Protein AF-A0A7L0SAR5-F1 (afdb_monomer)

Nearest PDB structures (foldseek):
  2qkd-assembly1_A  TM=6.315E-01  e=2.279E-33  Mus musculus
  2b63-assembly1_I  TM=3.418E-01  e=4.757E-01  Saccharomyces cerevisiae

Secondary structure (DSSP, 8-state):
-EEEEEEE--TT---EEEEEEE-TTT--EEEEEEE-SPPPSSEEEEEEEE-SHHHHT-EEEE-TT-EEEEGGGTEEE-TTSS--EEEEHHHHHHHHHHHHHTTHHHHHHH-HHHHHHHHHHHHHHHHHTTTSS-EEEEEEETTS--EE--TTTTSPPSSEEEEEEPPPHHHHHHTT-----S---TTTHHHHPPEEEEEE-TTT--EEEEEEEEE--TTS--EEEEEEE-TTT--EEEE-

Solvent-accessible surface area (backbone atoms only — not comparable to full-atom values): 13601 Å² total; per-residue (Å²): 110,52,74,46,77,45,79,45,70,50,91,100,50,66,48,32,32,40,39,39,36,39,21,89,90,76,71,52,67,49,59,39,44,44,75,71,43,74,73,44,97,35,12,34,34,42,42,30,55,38,67,45,66,69,54,34,66,31,46,27,38,44,39,26,67,25,29,41,36,29,70,91,72,76,40,74,45,61,49,70,77,47,75,24,32,70,45,25,50,48,50,56,51,52,50,51,44,52,67,60,51,74,52,38,73,60,32,52,74,76,38,53,69,63,32,51,55,49,54,53,50,45,51,54,58,59,51,57,71,70,37,85,62,70,47,47,44,33,43,40,15,61,46,37,80,46,48,73,58,61,94,56,64,93,50,85,55,90,49,52,48,78,45,77,43,80,62,51,73,69,54,32,50,76,70,70,45,78,88,67,92,58,92,68,71,76,73,59,60,62,51,74,44,74,49,74,47,80,44,60,31,92,88,77,61,46,79,18,50,31,38,36,34,51,41,82,49,90,99,54,72,84,40,52,39,38,39,36,50,21,85,86,79,66,51,72,50,79,48,109

Structure (mmCIF, N/CA/C/O backbone):
data_AF-A0A7L0SAR5-F1
#
_entry.id   AF-A0A7L0SAR5-F1
#
loop_
_atom_site.group_PDB
_atom_site.id
_atom_site.type_symbol
_atom_site.label_atom_id
_atom_site.label_alt_id
_atom_site.label_comp_id
_atom_site.label_asym_id
_atom_site.label_entity_id
_atom_site.label_seq_id
_atom_site.pdbx_PDB_ins_code
_atom_site.Cartn_x
_atom_site.Cartn_y
_atom_site.Cartn_z
_atom_site.occupancy
_atom_site.B_iso_or_equiv
_atom_site.auth_seq_id
_atom_site.auth_comp_id
_atom_site.auth_asym_id
_atom_site.auth_atom_id
_atom_site.pdbx_PDB_model_num
ATOM 1 N N . GLY A 1 1 ? 20.745 14.277 12.135 1.00 75.19 1 GLY A N 1
ATOM 2 C CA . GLY A 1 1 ? 20.329 12.896 11.840 1.00 75.19 1 GLY A CA 1
ATOM 3 C C . GLY A 1 1 ? 21.201 12.322 10.750 1.00 75.19 1 GLY A C 1
ATOM 4 O O . GLY A 1 1 ? 21.851 13.087 10.051 1.00 75.19 1 GLY A O 1
ATOM 5 N N . VAL A 1 2 ? 21.238 11.002 10.635 1.00 73.88 2 VAL A N 1
ATOM 6 C CA . VAL A 1 2 ? 21.996 10.243 9.640 1.00 73.88 2 VAL A CA 1
ATOM 7 C C . VAL A 1 2 ? 20.997 9.514 8.748 1.00 73.88 2 VAL A C 1
ATOM 9 O O . VAL A 1 2 ? 20.152 8.780 9.259 1.00 73.88 2 VAL A O 1
ATOM 12 N N . THR A 1 3 ? 21.103 9.699 7.432 1.00 68.44 3 THR A N 1
ATOM 13 C CA . THR A 1 3 ? 20.379 8.894 6.439 1.00 68.44 3 THR A CA 1
ATOM 14 C C . THR A 1 3 ? 21.307 7.814 5.909 1.00 68.44 3 THR A C 1
ATOM 16 O O . THR A 1 3 ? 22.390 8.118 5.415 1.00 68.44 3 THR A O 1
ATOM 19 N N . ARG A 1 4 ? 20.894 6.553 6.001 1.00 76.06 4 ARG A N 1
ATOM 20 C CA . ARG A 1 4 ? 21.585 5.409 5.404 1.00 76.06 4 ARG A CA 1
ATOM 21 C C . ARG A 1 4 ? 20.821 4.980 4.163 1.00 76.06 4 ARG A C 1
ATOM 23 O O . ARG A 1 4 ? 19.641 4.656 4.263 1.00 76.06 4 ARG A O 1
ATOM 30 N N . LEU A 1 5 ? 21.500 4.980 3.021 1.00 64.25 5 LEU A N 1
ATOM 31 C CA . LEU A 1 5 ? 20.973 4.443 1.773 1.00 64.25 5 LEU A CA 1
ATOM 32 C C . LEU A 1 5 ? 21.467 3.007 1.620 1.00 64.25 5 LEU A C 1
ATOM 34 O O . LEU A 1 5 ? 22.671 2.762 1.574 1.00 64.25 5 LEU A O 1
ATOM 38 N N . LEU A 1 6 ? 20.537 2.064 1.555 1.00 72.06 6 LEU A N 1
ATOM 39 C CA . LEU A 1 6 ? 20.815 0.667 1.267 1.00 72.06 6 LEU A CA 1
ATOM 40 C C . LEU A 1 6 ? 20.236 0.343 -0.110 1.00 72.06 6 LEU A C 1
ATOM 42 O O . LEU A 1 6 ? 19.022 0.192 -0.256 1.00 72.06 6 LEU A O 1
ATOM 46 N N . LEU A 1 7 ? 21.111 0.236 -1.112 1.00 60.47 7 LEU A N 1
ATOM 47 C CA . LEU A 1 7 ? 20.755 -0.383 -2.384 1.00 60.47 7 LEU A CA 1
ATOM 48 C C . LEU A 1 7 ? 20.748 -1.890 -2.182 1.00 60.47 7 LEU A C 1
ATOM 50 O O . LEU A 1 7 ? 21.780 -2.488 -1.876 1.00 60.47 7 LEU A O 1
ATOM 54 N N . THR A 1 8 ? 19.581 -2.502 -2.328 1.00 56.25 8 THR A N 1
ATOM 55 C CA . THR A 1 8 ? 19.450 -3.948 -2.186 1.00 56.25 8 THR A CA 1
ATOM 56 C C . THR A 1 8 ? 18.520 -4.517 -3.245 1.00 56.25 8 THR A C 1
ATOM 58 O O . THR A 1 8 ? 17.609 -3.852 -3.745 1.00 56.25 8 THR A O 1
ATOM 61 N N . ARG A 1 9 ? 18.776 -5.773 -3.604 1.00 51.88 9 ARG A N 1
ATOM 62 C CA . ARG A 1 9 ? 17.865 -6.598 -4.391 1.00 51.88 9 ARG A CA 1
ATOM 63 C C . ARG A 1 9 ? 17.205 -7.563 -3.421 1.00 51.88 9 ARG A C 1
ATOM 65 O O . ARG A 1 9 ? 17.855 -8.483 -2.929 1.00 51.88 9 ARG A O 1
ATOM 72 N N . ILE A 1 10 ? 15.929 -7.342 -3.131 1.00 55.69 10 ILE A N 1
ATOM 73 C CA . ILE A 1 10 ? 15.135 -8.322 -2.390 1.00 55.69 10 ILE A CA 1
ATOM 74 C C . ILE A 1 10 ? 14.757 -9.437 -3.383 1.00 55.69 10 ILE A C 1
ATOM 76 O O . ILE A 1 10 ? 14.394 -9.127 -4.518 1.00 55.69 10 ILE A O 1
ATOM 80 N N . PRO A 1 11 ? 14.869 -10.733 -3.033 1.00 40.25 11 PRO A N 1
ATOM 81 C CA . PRO A 1 11 ? 14.341 -11.809 -3.870 1.00 40.25 11 PRO A CA 1
ATOM 82 C C . PRO A 1 11 ? 12.887 -11.508 -4.268 1.00 40.25 11 PRO A C 1
ATOM 84 O O . PRO A 1 11 ? 12.106 -11.078 -3.428 1.00 40.25 11 PRO A O 1
ATOM 87 N N . PHE A 1 12 ? 12.536 -11.709 -5.542 1.00 41.19 12 PHE A N 1
ATOM 88 C CA . PHE A 1 12 ? 11.250 -11.306 -6.148 1.00 41.19 12 PHE A CA 1
ATOM 89 C C . PHE A 1 12 ? 11.051 -9.794 -6.394 1.00 41.19 12 PHE A C 1
ATOM 91 O O . PHE A 1 12 ? 10.011 -9.411 -6.923 1.00 41.19 12 PHE A O 1
ATOM 98 N N . PHE A 1 13 ? 12.057 -8.953 -6.128 1.00 50.38 13 PHE A N 1
ATOM 99 C CA . PHE A 1 13 ? 12.086 -7.530 -6.489 1.00 50.38 13 PHE A CA 1
ATOM 100 C C . PHE A 1 13 ? 13.226 -7.180 -7.458 1.00 50.38 13 PHE A C 1
ATOM 102 O O . PHE A 1 13 ? 14.282 -7.817 -7.483 1.00 50.38 13 PHE A O 1
ATOM 109 N N . LYS A 1 14 ? 13.021 -6.102 -8.231 1.00 54.00 14 LYS A N 1
ATOM 110 C CA . LYS A 1 14 ? 14.107 -5.352 -8.891 1.00 54.00 14 LYS A CA 1
ATOM 111 C C . LYS A 1 14 ? 14.778 -4.405 -7.877 1.00 54.00 14 LYS A C 1
ATOM 113 O O . LYS A 1 14 ? 14.402 -4.374 -6.712 1.00 54.00 14 LYS A O 1
ATOM 118 N N . GLU A 1 15 ? 15.809 -3.675 -8.289 1.00 59.72 15 GLU A N 1
ATOM 119 C CA . GLU A 1 15 ? 16.594 -2.802 -7.400 1.00 59.72 15 GLU A CA 1
ATOM 120 C C . GLU A 1 15 ? 15.728 -1.776 -6.651 1.00 59.72 15 GLU A C 1
ATOM 122 O O . GLU A 1 15 ? 15.004 -0.983 -7.261 1.00 59.72 15 GLU A O 1
ATOM 127 N N . ILE A 1 16 ? 15.828 -1.781 -5.320 1.00 65.00 16 ILE A N 1
ATOM 128 C CA . ILE A 1 16 ? 15.205 -0.790 -4.440 1.00 65.00 16 ILE A CA 1
ATOM 129 C C . ILE A 1 16 ? 16.281 -0.040 -3.653 1.00 65.00 16 ILE A C 1
ATOM 131 O O . ILE A 1 16 ? 17.329 -0.593 -3.310 1.00 65.00 16 ILE A O 1
ATOM 135 N N . ILE A 1 17 ? 16.000 1.223 -3.346 1.00 67.31 17 ILE A N 1
ATOM 136 C CA . ILE A 1 17 ? 16.796 2.042 -2.436 1.00 67.31 17 ILE A CA 1
ATOM 137 C C . ILE A 1 17 ? 15.987 2.190 -1.155 1.00 67.31 17 ILE A C 1
ATOM 139 O O . ILE A 1 17 ? 14.947 2.847 -1.136 1.00 67.31 17 ILE A O 1
ATOM 143 N N . VAL A 1 18 ? 16.475 1.599 -0.071 1.00 70.94 18 VAL A N 1
ATOM 144 C CA . VAL A 1 18 ? 15.925 1.825 1.265 1.00 70.94 18 VAL A CA 1
ATOM 145 C C . VAL A 1 18 ? 16.681 2.993 1.893 1.00 70.94 18 VAL A C 1
ATOM 147 O O . VAL A 1 18 ? 17.890 2.919 2.099 1.00 70.94 18 VAL A O 1
ATOM 150 N N . SER A 1 19 ? 15.972 4.078 2.181 1.00 73.31 19 SER A N 1
ATOM 151 C CA . SER A 1 19 ? 16.483 5.277 2.840 1.00 73.31 19 SER A CA 1
ATOM 152 C C . SER A 1 19 ? 16.040 5.283 4.298 1.00 73.31 19 SER A C 1
ATOM 154 O O . SER A 1 19 ? 14.891 5.579 4.611 1.00 73.31 19 SER A O 1
ATOM 156 N N . SER A 1 20 ? 16.948 4.933 5.206 1.00 77.94 20 SER A N 1
ATOM 157 C CA . SER A 1 20 ? 16.693 4.919 6.647 1.00 77.94 20 SER A CA 1
ATOM 158 C C . SER A 1 20 ? 17.301 6.157 7.298 1.00 77.94 20 SER A C 1
ATOM 160 O O . SER A 1 20 ? 18.518 6.246 7.453 1.00 77.94 20 SER A O 1
ATOM 162 N N . PHE A 1 21 ? 16.467 7.093 7.731 1.00 79.88 21 PHE A N 1
ATOM 163 C CA . PHE A 1 21 ? 16.852 8.249 8.532 1.00 79.88 21 PHE A CA 1
ATOM 164 C C . PHE A 1 21 ? 16.738 7.942 10.030 1.00 79.88 21 PHE A C 1
ATOM 166 O O . PHE A 1 21 ? 15.736 7.391 10.476 1.00 79.88 21 PHE A O 1
ATOM 173 N N . ALA A 1 22 ? 17.720 8.367 10.824 1.00 81.81 22 ALA A N 1
ATOM 174 C CA . ALA A 1 22 ? 17.639 8.395 12.284 1.00 81.81 22 ALA A CA 1
ATOM 175 C C . ALA A 1 22 ? 18.269 9.680 12.841 1.00 81.81 22 ALA A C 1
ATOM 177 O O . ALA A 1 22 ? 19.321 10.118 12.377 1.00 81.81 22 ALA A O 1
ATOM 178 N N . CYS A 1 23 ? 17.651 10.310 13.838 1.00 79.88 23 CYS A N 1
ATOM 179 C CA . CYS A 1 23 ? 18.192 11.490 14.509 1.00 79.88 23 CYS A CA 1
ATOM 180 C C . CYS A 1 23 ? 18.457 11.226 15.987 1.00 79.88 23 CYS A C 1
ATOM 182 O O . CYS A 1 23 ? 17.522 11.107 16.769 1.00 79.88 23 CYS A O 1
ATOM 184 N N . ASP A 1 24 ? 19.728 11.251 16.383 1.00 82.38 24 ASP A N 1
ATOM 185 C CA . ASP A 1 24 ? 20.133 11.030 17.778 1.00 82.38 24 ASP A CA 1
ATOM 186 C C . ASP A 1 24 ? 19.705 12.167 18.721 1.00 82.38 24 ASP A C 1
ATOM 188 O O . ASP A 1 24 ? 19.580 11.965 19.923 1.00 82.38 24 ASP A O 1
ATOM 192 N N . SER A 1 25 ? 19.444 13.366 18.189 1.00 80.69 25 SER A N 1
ATOM 193 C CA . SER A 1 25 ? 19.070 14.538 18.993 1.00 80.69 25 SER A CA 1
ATOM 194 C C . SER A 1 25 ? 17.584 14.595 19.352 1.00 80.69 25 SER A C 1
ATOM 196 O O . SER A 1 25 ? 17.236 15.177 20.374 1.00 80.69 25 SER A O 1
ATOM 198 N N . CYS A 1 26 ? 16.701 14.036 18.517 1.00 84.56 26 CYS A N 1
ATOM 199 C CA . CYS A 1 26 ? 15.248 14.043 18.749 1.00 84.56 26 CYS A CA 1
ATOM 200 C C . CYS A 1 26 ? 14.599 12.651 18.699 1.00 84.56 26 CYS A C 1
ATOM 202 O O . CYS A 1 26 ? 13.378 12.548 18.749 1.00 84.56 26 CYS A O 1
ATOM 204 N N . SER A 1 27 ? 15.400 11.589 18.565 1.00 81.94 27 SER A N 1
ATOM 205 C CA . SER A 1 27 ? 14.980 10.182 18.462 1.00 81.94 27 SER A CA 1
ATOM 206 C C . SER A 1 27 ? 14.022 9.853 17.308 1.00 81.94 27 SER A C 1
ATOM 208 O O . SER A 1 27 ? 13.505 8.740 17.235 1.00 81.94 27 SER A O 1
ATOM 210 N N . TRP A 1 28 ? 13.795 10.781 16.375 1.00 67.06 28 TRP A N 1
ATOM 211 C CA . TRP A 1 28 ? 12.967 10.528 15.199 1.00 67.06 28 TRP A CA 1
ATOM 212 C C . TRP A 1 28 ? 13.708 9.629 14.206 1.00 67.06 28 TRP A C 1
ATOM 214 O O . TRP A 1 28 ? 14.871 9.878 13.879 1.00 6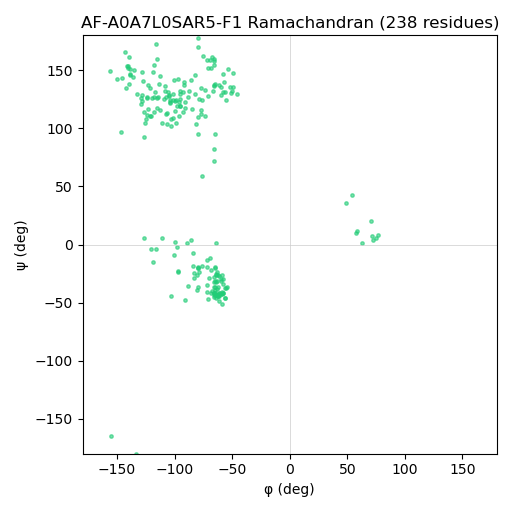7.06 28 TRP A O 1
ATOM 224 N N . SER A 1 29 ? 13.027 8.599 13.709 1.00 75.69 29 SER A N 1
ATOM 225 C CA . SER A 1 29 ? 13.526 7.733 12.645 1.00 75.69 29 SER A CA 1
ATOM 226 C C . SER A 1 29 ? 12.441 7.482 11.604 1.00 75.69 29 SER A C 1
ATOM 228 O O . SER A 1 29 ? 11.250 7.532 11.909 1.00 75.69 29 SER A O 1
ATOM 230 N N . ASN A 1 30 ? 12.859 7.265 10.362 1.00 72.06 30 ASN A N 1
ATOM 231 C CA . ASN A 1 30 ? 11.966 7.018 9.239 1.00 72.06 30 ASN A CA 1
ATOM 232 C C . ASN A 1 30 ? 12.661 6.128 8.212 1.00 72.06 30 ASN A C 1
ATOM 234 O O . ASN A 1 30 ? 13.851 6.292 7.970 1.00 72.06 30 ASN A O 1
ATOM 238 N N . THR A 1 31 ? 11.918 5.217 7.592 1.00 71.69 31 THR A N 1
ATOM 239 C CA . THR A 1 31 ? 12.417 4.387 6.491 1.00 71.69 31 THR A CA 1
ATOM 240 C C . THR A 1 31 ? 11.548 4.638 5.266 1.00 71.69 31 THR A C 1
ATOM 242 O O . THR A 1 31 ? 10.371 4.282 5.254 1.00 71.69 31 THR A O 1
ATOM 245 N N . GLU A 1 32 ? 12.121 5.281 4.252 1.00 65.94 32 GLU A N 1
ATOM 246 C CA . GLU A 1 32 ? 11.493 5.512 2.950 1.00 65.94 32 GLU A CA 1
ATOM 247 C C . GLU A 1 32 ? 12.037 4.495 1.943 1.00 65.94 32 GLU A C 1
ATOM 249 O O . GLU A 1 32 ? 13.224 4.170 1.957 1.00 65.94 32 GLU A O 1
ATOM 254 N N . ILE A 1 33 ? 11.180 3.991 1.057 1.00 66.44 33 ILE A N 1
ATOM 255 C CA . ILE A 1 33 ? 11.627 3.207 -0.097 1.00 66.44 33 ILE A CA 1
ATOM 256 C C . ILE A 1 33 ? 11.519 4.086 -1.334 1.00 66.44 33 ILE A C 1
ATOM 258 O O . ILE A 1 33 ? 10.446 4.604 -1.642 1.00 66.44 33 ILE A O 1
ATOM 262 N N . HIS A 1 34 ? 12.615 4.175 -2.079 1.00 62.28 34 HIS A N 1
ATOM 263 C CA . HIS A 1 34 ? 12.608 4.655 -3.451 1.00 62.28 34 HIS A CA 1
ATOM 264 C C . HIS A 1 34 ? 12.779 3.459 -4.384 1.00 62.28 34 HIS A C 1
ATOM 266 O O . HIS A 1 34 ? 13.695 2.648 -4.229 1.00 62.28 34 HIS A O 1
ATOM 272 N N . SER A 1 35 ? 11.891 3.341 -5.366 1.00 58.31 35 SER A N 1
ATOM 273 C CA . SER A 1 35 ? 12.087 2.373 -6.443 1.00 58.31 35 SER A CA 1
ATOM 274 C C . SER A 1 35 ? 13.198 2.906 -7.348 1.00 58.31 35 SER A C 1
ATOM 276 O O . SER A 1 35 ? 13.002 3.918 -8.012 1.00 58.31 35 SER A O 1
ATOM 278 N N . ALA A 1 36 ? 14.368 2.260 -7.352 1.00 53.62 36 ALA A N 1
ATOM 279 C CA . ALA A 1 36 ? 15.389 2.500 -8.380 1.00 53.62 36 ALA A CA 1
ATOM 280 C C . ALA A 1 36 ? 15.061 1.750 -9.679 1.00 53.62 36 ALA A C 1
ATOM 282 O O . ALA A 1 36 ? 15.564 2.086 -10.749 1.00 53.62 36 ALA A O 1
ATOM 283 N N . GLY A 1 37 ? 14.198 0.735 -9.593 1.00 54.94 37 GLY A N 1
ATOM 284 C CA . GLY A 1 37 ? 13.673 0.027 -10.746 1.00 54.94 37 GLY A CA 1
ATOM 285 C C . GLY A 1 37 ? 12.792 0.916 -11.625 1.00 54.94 37 GLY A C 1
ATOM 286 O O . GLY A 1 37 ? 11.906 1.620 -11.140 1.00 54.94 37 GLY A O 1
ATOM 287 N N . ARG A 1 38 ? 12.993 0.806 -12.943 1.00 65.50 38 ARG A N 1
ATOM 288 C CA . ARG A 1 38 ? 12.028 1.250 -13.961 1.00 65.50 38 ARG A CA 1
ATOM 289 C C . ARG A 1 38 ? 10.632 0.711 -13.628 1.00 65.50 38 ARG A C 1
ATOM 291 O O . ARG A 1 38 ? 10.518 -0.401 -13.109 1.00 65.50 38 ARG A O 1
ATOM 298 N N . ILE A 1 39 ? 9.589 1.471 -13.973 1.00 78.12 39 ILE A N 1
ATOM 299 C CA . ILE A 1 39 ? 8.196 0.999 -13.930 1.00 78.12 39 ILE A CA 1
ATOM 300 C C . ILE A 1 39 ? 8.121 -0.393 -14.577 1.00 78.12 39 ILE A C 1
ATOM 302 O O . ILE A 1 39 ? 8.662 -0.602 -15.666 1.00 78.12 39 ILE A O 1
ATOM 306 N N . GLN A 1 40 ? 7.498 -1.358 -13.895 1.00 81.00 40 GLN A N 1
ATOM 307 C CA . GLN A 1 40 ? 7.384 -2.729 -14.398 1.00 81.00 40 GLN A CA 1
ATOM 308 C C . GLN A 1 40 ? 6.515 -2.773 -15.647 1.00 81.00 40 GLN A C 1
ATOM 310 O O . GLN A 1 40 ? 5.663 -1.913 -15.822 1.00 81.00 40 GLN A O 1
ATOM 315 N N . GLU A 1 41 ? 6.653 -3.803 -16.486 1.00 81.12 41 GLU A N 1
ATOM 316 C CA . GLU A 1 41 ? 5.856 -3.971 -17.715 1.00 81.12 41 GLU A CA 1
ATOM 317 C C . GLU A 1 41 ? 4.341 -4.024 -17.466 1.00 81.12 41 GLU A C 1
ATOM 319 O O . GLU A 1 41 ? 3.553 -3.602 -18.314 1.00 81.12 41 GLU A O 1
ATOM 324 N N . GLN A 1 42 ? 3.934 -4.507 -16.293 1.00 83.69 42 GLN A N 1
ATOM 325 C CA . GLN A 1 42 ? 2.543 -4.660 -15.888 1.00 83.69 42 GLN A CA 1
ATOM 326 C C . GLN A 1 42 ? 2.315 -4.007 -14.526 1.00 83.69 42 GLN A C 1
ATOM 328 O O . GLN A 1 42 ? 3.212 -3.978 -13.685 1.00 83.69 42 GLN A O 1
ATOM 333 N N . GLY A 1 43 ? 1.101 -3.499 -14.320 1.00 91.19 43 GLY A N 1
ATOM 334 C CA . GLY A 1 43 ? 0.634 -3.162 -12.981 1.00 91.19 43 GLY A CA 1
ATOM 335 C C . GLY A 1 43 ? 0.346 -4.437 -12.196 1.00 91.19 43 GLY A C 1
ATOM 336 O O . GLY A 1 43 ? 0.132 -5.504 -12.782 1.00 91.19 43 GLY A O 1
ATOM 337 N N . VAL A 1 44 ? 0.332 -4.329 -10.873 1.00 91.12 44 VAL A N 1
ATOM 338 C CA . VAL A 1 44 ? 0.068 -5.453 -9.974 1.00 91.12 44 VAL A CA 1
ATOM 339 C C . VAL A 1 44 ? -1.041 -5.093 -9.000 1.00 91.12 44 VAL A C 1
ATOM 341 O O . VAL A 1 44 ? -1.113 -3.974 -8.498 1.00 91.12 44 VAL A O 1
ATOM 344 N N . ARG A 1 45 ? -1.911 -6.054 -8.715 1.00 96.94 45 ARG A N 1
ATOM 345 C CA . ARG A 1 45 ? -2.936 -5.945 -7.686 1.00 96.94 45 ARG A CA 1
ATOM 346 C C . ARG A 1 45 ? -2.887 -7.157 -6.776 1.00 96.94 45 ARG A C 1
ATOM 348 O O . ARG A 1 45 ? -3.096 -8.289 -7.220 1.00 96.94 45 ARG A O 1
ATOM 355 N N . TYR A 1 46 ? -2.663 -6.885 -5.499 1.00 96.44 46 TYR A N 1
ATOM 356 C CA . TYR A 1 46 ? -2.727 -7.838 -4.403 1.00 96.44 46 TYR A CA 1
ATOM 357 C C . TYR A 1 46 ? -4.107 -7.758 -3.764 1.00 96.44 46 TYR A C 1
ATOM 359 O O . TYR A 1 46 ? -4.581 -6.673 -3.432 1.00 96.44 46 TYR A O 1
ATOM 367 N N . THR A 1 47 ? -4.757 -8.903 -3.603 1.00 97.62 47 THR A N 1
ATOM 368 C CA . THR A 1 47 ? -6.020 -9.046 -2.876 1.00 97.62 47 THR A CA 1
ATOM 369 C C . THR A 1 47 ? -5.808 -10.098 -1.802 1.00 97.62 47 THR A C 1
ATOM 371 O O . THR A 1 47 ? -5.663 -11.278 -2.115 1.00 97.62 47 THR A O 1
ATOM 374 N N . LEU A 1 48 ? -5.739 -9.663 -0.548 1.00 97.88 48 LEU A N 1
ATOM 375 C CA . LEU A 1 48 ? -5.519 -10.525 0.604 1.00 97.88 48 LEU A CA 1
ATOM 376 C C . LEU A 1 48 ? -6.803 -10.658 1.418 1.00 97.88 48 LEU A C 1
ATOM 378 O O . LEU A 1 48 ? -7.358 -9.657 1.870 1.00 97.88 48 LEU A O 1
ATOM 382 N N . ALA A 1 49 ? -7.219 -11.895 1.671 1.00 97.62 49 ALA A N 1
ATOM 383 C CA . ALA A 1 49 ? -8.210 -12.204 2.692 1.00 97.62 49 ALA A CA 1
ATOM 384 C C . ALA A 1 49 ? -7.527 -12.263 4.068 1.00 97.62 49 ALA A C 1
ATOM 386 O O . ALA A 1 49 ? -6.840 -13.231 4.394 1.00 97.62 49 ALA A O 1
ATOM 387 N N . VAL A 1 50 ? -7.710 -11.225 4.883 1.00 96.94 50 VAL A N 1
ATOM 388 C CA . VAL A 1 50 ? -7.184 -11.167 6.251 1.00 96.94 50 VAL A CA 1
ATOM 389 C C . VAL A 1 50 ? -8.116 -11.973 7.146 1.00 96.94 50 VAL A C 1
ATOM 391 O O . VAL A 1 50 ? -9.253 -11.573 7.388 1.00 96.94 50 VAL A O 1
ATOM 394 N N . THR A 1 51 ? -7.648 -13.128 7.622 1.00 95.50 51 THR A N 1
ATOM 395 C CA . THR A 1 51 ? -8.459 -14.056 8.439 1.00 95.50 51 THR A CA 1
ATOM 396 C C . THR A 1 51 ? -7.883 -14.281 9.830 1.00 95.50 51 THR A C 1
ATOM 398 O O . THR A 1 51 ? -8.570 -14.791 10.713 1.00 95.50 51 THR A O 1
ATOM 401 N N . SER A 1 52 ? -6.626 -13.894 10.045 1.00 94.38 52 SER A N 1
ATOM 402 C CA . SER A 1 52 ? -5.918 -14.078 11.304 1.00 94.38 52 SER A CA 1
ATOM 403 C C . SER A 1 52 ? -5.069 -12.860 11.656 1.00 94.38 52 SER A C 1
ATOM 405 O O . SER A 1 52 ? -4.679 -12.079 10.791 1.00 94.38 52 SER A O 1
ATOM 407 N N . ARG A 1 53 ? -4.688 -12.727 12.932 1.00 93.94 53 ARG A N 1
ATOM 408 C CA . ARG A 1 53 ? -3.719 -11.696 13.346 1.00 93.94 53 ARG A CA 1
ATOM 409 C C . ARG A 1 53 ? -2.337 -11.882 12.721 1.00 93.94 53 ARG A C 1
ATOM 411 O O . ARG A 1 53 ? -1.603 -10.914 12.599 1.00 93.94 53 ARG A O 1
ATOM 418 N N . GLN A 1 54 ? -1.974 -13.100 12.314 1.00 93.12 54 GLN A N 1
ATOM 419 C CA . GLN A 1 54 ? -0.704 -13.329 11.618 1.00 93.12 54 GLN A CA 1
ATOM 420 C C . GLN A 1 54 ? -0.687 -12.649 10.249 1.00 93.12 54 GLN A C 1
ATOM 422 O O . GLN A 1 54 ? 0.360 -12.166 9.834 1.00 93.12 54 GLN A O 1
ATOM 427 N N . ASP A 1 55 ? -1.840 -12.545 9.582 1.00 95.69 55 ASP A N 1
ATOM 428 C CA . ASP A 1 55 ? -1.933 -11.834 8.309 1.00 95.69 55 ASP A CA 1
ATOM 429 C C . ASP A 1 55 ? -1.642 -10.336 8.476 1.00 95.69 55 ASP A C 1
ATOM 431 O O . ASP A 1 55 ? -1.053 -9.732 7.586 1.00 95.69 55 ASP A O 1
ATOM 435 N N . LEU A 1 56 ? -1.964 -9.743 9.632 1.00 95.88 56 LEU A N 1
ATOM 436 C CA . LEU A 1 56 ? -1.660 -8.337 9.916 1.00 95.88 56 LEU A CA 1
ATOM 437 C C . LEU A 1 56 ? -0.152 -8.041 9.967 1.00 95.88 56 LEU A C 1
ATOM 439 O O . LEU A 1 56 ? 0.259 -6.914 9.688 1.00 95.88 56 LEU A O 1
ATOM 443 N N . ASN A 1 57 ? 0.658 -9.055 10.280 1.00 95.81 57 ASN A N 1
ATOM 444 C CA . ASN A 1 57 ? 2.111 -8.941 10.404 1.00 95.81 57 ASN A CA 1
ATOM 445 C C . ASN A 1 57 ? 2.848 -9.062 9.067 1.00 95.81 57 ASN A C 1
ATOM 447 O O . ASN A 1 57 ? 4.058 -8.861 9.047 1.00 95.81 57 ASN A O 1
ATOM 451 N N . ARG A 1 58 ? 2.150 -9.395 7.974 1.00 95.31 58 ARG A N 1
ATOM 452 C CA . ARG A 1 58 ? 2.761 -9.523 6.647 1.00 95.31 58 ARG A CA 1
ATOM 453 C C . ARG A 1 58 ? 3.427 -8.218 6.250 1.00 95.31 58 ARG A C 1
ATOM 455 O O . ARG A 1 58 ? 2.794 -7.159 6.324 1.00 95.31 58 ARG A O 1
ATOM 462 N N . GLU A 1 59 ? 4.669 -8.305 5.794 1.00 92.62 59 GLU A N 1
ATOM 463 C CA . GLU A 1 59 ? 5.385 -7.151 5.270 1.00 92.62 59 GLU A CA 1
ATOM 464 C C . GLU A 1 59 ? 4.725 -6.642 3.982 1.00 92.62 59 GLU A C 1
ATOM 466 O O . GLU A 1 59 ? 4.319 -7.398 3.095 1.00 92.62 59 GLU A O 1
ATOM 471 N N . VAL A 1 60 ? 4.604 -5.323 3.883 1.00 93.31 60 VAL A N 1
ATOM 472 C CA . VAL A 1 60 ? 4.019 -4.611 2.755 1.00 93.31 60 VAL A CA 1
ATOM 473 C C . VAL A 1 60 ? 4.990 -3.539 2.298 1.00 93.31 60 VAL A C 1
ATOM 475 O O . VAL A 1 60 ? 5.352 -2.635 3.055 1.00 93.31 60 VAL A O 1
ATOM 478 N N . VAL A 1 61 ? 5.356 -3.604 1.023 1.00 89.50 61 VAL A N 1
ATOM 479 C CA . VAL A 1 61 ? 5.955 -2.474 0.317 1.00 89.50 61 VAL A CA 1
ATOM 480 C C . VAL A 1 61 ? 4.827 -1.778 -0.417 1.00 89.50 61 VAL A C 1
ATOM 482 O O . VAL A 1 61 ? 4.274 -2.318 -1.373 1.00 89.50 61 VAL A O 1
ATOM 485 N N . LYS A 1 62 ? 4.477 -0.577 0.031 1.00 91.19 62 LYS A N 1
ATOM 486 C CA . LYS A 1 62 ? 3.528 0.287 -0.667 1.00 91.19 62 LYS A CA 1
ATOM 487 C C . LYS A 1 62 ? 4.317 1.391 -1.358 1.00 91.19 62 LYS A C 1
ATOM 489 O O . LYS A 1 62 ? 5.012 2.142 -0.681 1.00 91.19 62 LYS A O 1
ATOM 494 N N . THR A 1 63 ? 4.181 1.530 -2.672 1.00 89.44 63 THR A N 1
ATOM 495 C CA . THR A 1 63 ? 4.716 2.689 -3.403 1.00 89.44 63 THR A CA 1
ATOM 496 C C . THR A 1 63 ? 3.809 3.912 -3.259 1.00 89.44 63 THR A C 1
ATOM 498 O O . THR A 1 63 ? 2.683 3.840 -2.749 1.00 89.44 63 THR A O 1
ATOM 501 N N . ASP A 1 64 ? 4.303 5.064 -3.701 1.00 88.50 64 ASP A N 1
ATOM 502 C CA . ASP A 1 64 ? 3.515 6.291 -3.809 1.00 88.50 64 ASP A CA 1
ATOM 503 C C . ASP A 1 64 ? 2.384 6.160 -4.837 1.00 88.50 64 ASP A C 1
ATOM 505 O O . ASP A 1 64 ? 1.271 6.607 -4.580 1.00 88.50 64 ASP A O 1
ATOM 509 N N . CYS A 1 65 ? 2.622 5.457 -5.941 1.00 89.44 65 CYS A N 1
ATOM 510 C CA . CYS A 1 65 ? 1.653 5.211 -7.009 1.00 89.44 65 CYS A CA 1
ATOM 511 C C . CYS A 1 65 ? 0.538 4.222 -6.622 1.00 89.44 65 CYS A C 1
ATOM 513 O O . CYS A 1 65 ? -0.459 4.102 -7.337 1.00 89.44 65 CYS A O 1
ATOM 515 N N . ALA A 1 66 ? 0.694 3.501 -5.510 1.00 94.06 66 ALA A N 1
ATOM 516 C CA . ALA A 1 66 ? -0.229 2.453 -5.104 1.00 94.06 66 ALA A CA 1
ATOM 517 C C . ALA A 1 66 ? -1.431 2.974 -4.311 1.00 94.06 66 ALA A C 1
ATOM 519 O O . ALA A 1 66 ? -1.307 3.810 -3.410 1.00 94.06 66 ALA A O 1
ATOM 520 N N . THR A 1 67 ? -2.588 2.383 -4.582 1.00 96.88 67 THR A N 1
ATOM 521 C CA . THR A 1 67 ? -3.837 2.597 -3.852 1.00 96.88 67 THR A CA 1
ATOM 522 C C . THR A 1 67 ? -4.081 1.431 -2.899 1.00 96.88 67 THR A C 1
ATOM 524 O O . THR A 1 67 ? -4.037 0.274 -3.316 1.00 96.88 67 THR A O 1
ATOM 527 N N . ALA A 1 68 ? -4.357 1.724 -1.627 1.00 97.31 68 ALA A N 1
ATOM 528 C CA . ALA A 1 68 ? -4.709 0.713 -0.627 1.00 97.31 68 ALA A CA 1
ATOM 529 C C . ALA A 1 68 ? -6.195 0.817 -0.267 1.00 97.31 68 ALA A C 1
ATOM 531 O O . ALA A 1 68 ? -6.696 1.926 -0.085 1.00 97.31 68 ALA A O 1
ATOM 532 N N . ARG A 1 69 ? -6.909 -0.310 -0.171 1.00 98.06 69 ARG A N 1
ATOM 533 C CA . ARG A 1 69 ? -8.358 -0.335 0.097 1.00 98.06 69 ARG A CA 1
ATOM 534 C C . ARG A 1 69 ? -8.757 -1.433 1.072 1.00 98.06 69 ARG A C 1
ATOM 536 O O . ARG A 1 69 ? -8.187 -2.523 1.042 1.00 98.06 69 ARG A O 1
ATOM 543 N N . ILE A 1 70 ? -9.786 -1.142 1.866 1.00 97.81 70 ILE A N 1
ATOM 544 C CA . ILE A 1 70 ? -10.529 -2.115 2.675 1.00 97.81 70 ILE A CA 1
ATOM 545 C C . ILE A 1 70 ? -12.015 -1.946 2.330 1.00 97.81 70 ILE A C 1
ATOM 547 O O . ILE A 1 70 ? -12.673 -1.067 2.896 1.00 97.81 70 ILE A O 1
ATOM 551 N N . PRO A 1 71 ? -12.532 -2.719 1.353 1.00 96.94 71 PRO A N 1
ATOM 552 C CA . PRO A 1 71 ? -13.886 -2.548 0.827 1.00 96.94 71 PRO A CA 1
ATOM 553 C C . PRO A 1 71 ? -14.983 -2.667 1.886 1.00 96.94 71 PRO A C 1
ATOM 555 O O . PRO A 1 71 ? -15.974 -1.957 1.814 1.00 96.94 71 PRO A 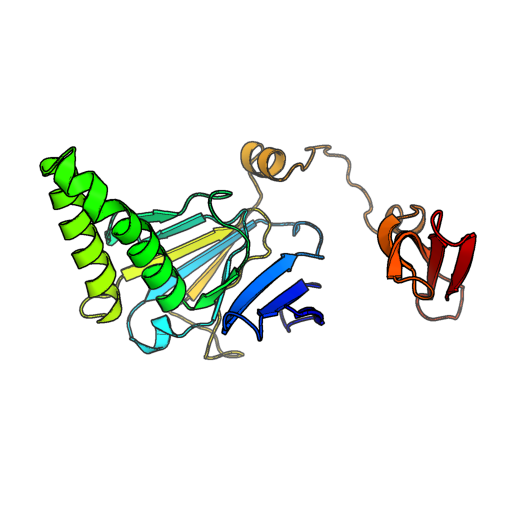O 1
ATOM 558 N N . GLU A 1 72 ? -14.807 -3.520 2.895 1.00 95.38 72 GLU A N 1
ATOM 559 C CA . GLU A 1 72 ? -15.801 -3.741 3.951 1.00 95.38 72 GLU A CA 1
ATOM 560 C C . GLU A 1 72 ? -16.044 -2.502 4.828 1.00 95.38 72 GLU A C 1
ATOM 562 O O . GLU A 1 72 ? -17.074 -2.419 5.497 1.00 95.38 72 GLU A O 1
ATOM 567 N N . LEU A 1 73 ? -15.112 -1.543 4.828 1.00 94.56 73 LEU A N 1
ATOM 568 C CA . LEU A 1 73 ? -15.247 -0.262 5.522 1.00 94.56 73 LEU A CA 1
ATOM 569 C C . LEU A 1 73 ? -15.393 0.930 4.567 1.00 94.56 73 LEU A C 1
ATOM 571 O O . LEU A 1 73 ? -15.358 2.061 5.042 1.00 94.56 73 LEU A O 1
ATOM 575 N N . ASP A 1 74 ? -15.496 0.715 3.251 1.00 94.38 74 ASP A N 1
ATOM 576 C CA . ASP A 1 74 ? -15.374 1.783 2.243 1.00 94.38 74 ASP A CA 1
ATOM 577 C C . ASP A 1 74 ? -14.125 2.664 2.470 1.00 94.38 74 ASP A C 1
ATOM 579 O O . ASP A 1 74 ? -14.125 3.881 2.277 1.00 94.38 74 ASP A O 1
ATOM 583 N N . PHE A 1 75 ? -13.034 2.037 2.923 1.00 95.31 75 PHE A N 1
ATOM 584 C CA . PHE A 1 75 ? -11.780 2.716 3.221 1.00 95.31 75 PHE A CA 1
ATOM 585 C C . PHE A 1 75 ? -10.850 2.689 2.010 1.00 95.31 75 PHE A C 1
ATOM 587 O O . PHE A 1 75 ? -10.583 1.625 1.444 1.00 95.31 75 PHE A O 1
ATOM 594 N N . GLU A 1 76 ? -10.293 3.848 1.660 1.00 96.25 76 GLU A N 1
ATOM 595 C CA . GLU A 1 76 ? -9.329 3.993 0.575 1.00 96.25 76 GLU A CA 1
ATOM 596 C C . GLU A 1 76 ? -8.233 5.004 0.932 1.00 96.25 76 GLU A C 1
ATOM 598 O O . GLU A 1 76 ? -8.506 6.106 1.406 1.00 96.25 76 GLU A O 1
ATOM 603 N N . ILE A 1 77 ? -6.984 4.629 0.652 1.00 95.00 77 ILE A N 1
ATOM 604 C CA . ILE A 1 77 ? -5.827 5.522 0.600 1.00 95.00 77 ILE A CA 1
ATOM 605 C C . ILE A 1 77 ? -5.464 5.689 -0.880 1.00 95.00 77 ILE A C 1
ATOM 607 O O . ILE A 1 77 ? -4.884 4.761 -1.460 1.00 95.00 77 ILE A O 1
ATOM 611 N N . PRO A 1 78 ? -5.794 6.834 -1.503 1.00 94.88 78 PRO A N 1
ATOM 612 C CA . PRO A 1 78 ? -5.521 7.064 -2.917 1.00 94.88 78 PRO A CA 1
ATOM 613 C C . PRO A 1 78 ? -4.021 7.130 -3.224 1.00 94.88 78 PRO A C 1
ATOM 615 O O . PRO A 1 78 ? -3.210 7.523 -2.377 1.00 94.88 78 PRO A O 1
ATOM 618 N N . ALA A 1 79 ? -3.660 6.808 -4.466 1.00 91.69 79 ALA A N 1
ATOM 619 C CA . ALA A 1 79 ? -2.312 7.016 -4.987 1.00 91.69 79 ALA A CA 1
ATOM 620 C C . ALA A 1 79 ? -1.842 8.476 -4.810 1.00 91.69 79 ALA A C 1
ATOM 622 O O . ALA A 1 79 ? -2.641 9.412 -4.796 1.00 91.69 79 ALA A O 1
ATOM 623 N N . PHE A 1 80 ? -0.531 8.661 -4.673 1.00 87.06 80 PHE A N 1
ATOM 624 C CA . PHE A 1 80 ? 0.185 9.934 -4.522 1.00 87.06 80 PHE A CA 1
ATOM 625 C C . PHE A 1 80 ? -0.146 10.753 -3.262 1.00 87.06 80 PHE A C 1
ATOM 627 O O . PHE A 1 80 ? 0.431 11.817 -3.053 1.00 87.06 80 PHE A O 1
ATOM 634 N N . THR A 1 81 ? -1.019 10.258 -2.379 1.00 87.56 81 THR A N 1
ATOM 635 C CA . THR A 1 81 ? -1.315 10.908 -1.086 1.00 87.56 81 THR A CA 1
ATOM 636 C C . THR A 1 81 ? -0.256 10.629 -0.018 1.00 87.56 81 THR A C 1
ATOM 638 O O . THR A 1 81 ? -0.154 11.354 0.970 1.00 87.56 81 THR A O 1
ATOM 641 N N . GLN A 1 82 ? 0.535 9.570 -0.203 1.00 84.94 82 GLN A N 1
ATOM 642 C CA . GLN A 1 82 ? 1.558 9.109 0.731 1.00 84.94 82 GLN A CA 1
ATOM 643 C C . GLN A 1 82 ? 2.808 8.685 -0.038 1.00 84.94 82 GLN A C 1
ATOM 645 O O . GLN A 1 82 ? 2.703 8.121 -1.125 1.00 84.94 82 GLN A O 1
ATOM 650 N N . LYS A 1 83 ? 3.986 8.915 0.550 1.00 83.69 83 LYS A N 1
ATOM 651 C CA . LYS A 1 83 ? 5.256 8.403 0.024 1.00 83.69 83 LYS A CA 1
ATOM 652 C C . LYS A 1 83 ? 5.340 6.877 0.123 1.00 83.69 83 LYS A C 1
ATOM 654 O O . LYS A 1 83 ? 4.649 6.260 0.936 1.00 83.69 83 LYS A O 1
ATOM 659 N N . GLY A 1 84 ? 6.248 6.298 -0.664 1.00 82.44 84 GLY A N 1
ATOM 660 C CA . GLY A 1 84 ? 6.576 4.880 -0.592 1.00 82.44 84 GLY A CA 1
ATOM 661 C C . GLY A 1 84 ? 7.109 4.467 0.784 1.00 82.44 84 GLY A C 1
ATOM 662 O O . GLY A 1 84 ? 7.937 5.164 1.375 1.00 82.44 84 GLY A O 1
ATOM 663 N N . VAL A 1 85 ? 6.633 3.336 1.304 1.00 85.56 85 VAL A N 1
ATOM 664 C CA . VAL A 1 85 ? 6.962 2.862 2.651 1.00 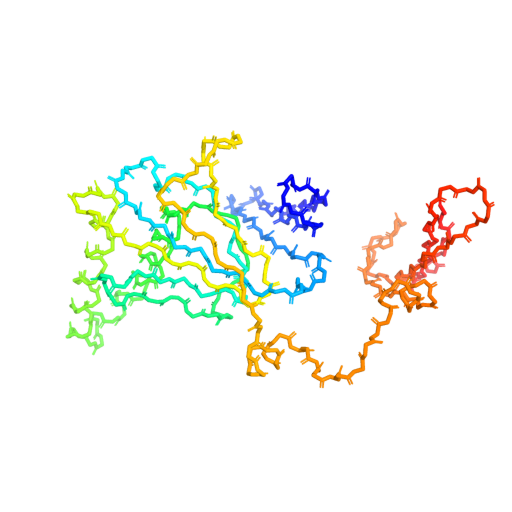85.56 85 VAL A CA 1
ATOM 665 C C . VAL A 1 85 ? 7.044 1.338 2.735 1.00 85.56 85 VAL A C 1
ATOM 667 O O . VAL A 1 85 ? 6.252 0.629 2.113 1.00 85.56 85 VAL A O 1
ATOM 670 N N . LEU A 1 86 ? 7.996 0.855 3.541 1.00 87.75 86 LEU A N 1
ATOM 671 C CA . LEU A 1 86 ? 8.035 -0.516 4.051 1.00 87.75 86 LEU A CA 1
ATOM 672 C C . LEU A 1 86 ? 7.303 -0.561 5.385 1.00 87.75 86 LEU A C 1
ATOM 674 O O . LEU A 1 86 ? 7.649 0.174 6.311 1.00 87.75 86 LEU A O 1
ATOM 678 N N . THR A 1 87 ? 6.282 -1.392 5.492 1.00 92.44 87 THR A N 1
ATOM 679 C CA . THR A 1 87 ? 5.482 -1.504 6.710 1.00 92.44 87 THR A CA 1
ATOM 680 C C . THR A 1 87 ? 4.824 -2.879 6.780 1.00 92.44 87 THR A C 1
ATOM 682 O O . THR A 1 87 ? 5.225 -3.785 6.062 1.00 92.44 87 THR A O 1
ATOM 685 N N . THR A 1 88 ? 3.832 -3.047 7.643 1.00 96.25 88 THR A N 1
ATOM 686 C CA . THR A 1 88 ? 2.962 -4.222 7.688 1.00 96.25 88 THR A CA 1
ATOM 687 C C . THR A 1 88 ? 1.528 -3.812 7.378 1.00 96.25 88 THR A C 1
ATOM 689 O O . THR A 1 88 ? 1.209 -2.620 7.310 1.00 96.25 88 THR A O 1
ATOM 692 N N . ILE A 1 89 ? 0.630 -4.780 7.219 1.00 96.00 89 ILE A N 1
ATOM 693 C CA . ILE A 1 89 ? -0.803 -4.487 7.070 1.00 96.00 89 ILE A CA 1
ATOM 694 C C . ILE A 1 89 ? -1.329 -3.744 8.301 1.00 96.00 89 ILE A C 1
ATOM 696 O O . ILE A 1 89 ? -2.033 -2.743 8.160 1.00 96.00 89 ILE A O 1
ATOM 700 N N . GLU A 1 90 ? -0.926 -4.173 9.501 1.00 96.12 90 GLU A N 1
ATOM 701 C CA . GLU A 1 90 ? -1.216 -3.449 10.741 1.00 96.12 90 GLU A CA 1
ATOM 702 C C . GLU A 1 90 ? -0.697 -2.007 10.688 1.00 96.12 90 GLU A C 1
ATOM 704 O O . GLU A 1 90 ? -1.433 -1.071 10.996 1.00 96.12 90 GLU A O 1
ATOM 709 N N . GLY A 1 91 ? 0.543 -1.812 10.230 1.00 95.44 91 GLY A N 1
ATOM 710 C CA . GLY A 1 91 ? 1.165 -0.494 10.149 1.00 95.44 91 GLY A CA 1
ATOM 711 C C . GLY A 1 91 ? 0.457 0.468 9.188 1.00 95.44 91 GLY A C 1
ATOM 712 O O . GLY A 1 91 ? 0.412 1.672 9.451 1.00 95.44 91 GLY A O 1
ATOM 713 N N . ILE A 1 92 ? -0.157 -0.038 8.111 1.00 95.00 92 ILE A N 1
ATOM 714 C CA . ILE A 1 92 ? -1.011 0.771 7.224 1.00 95.00 92 ILE A CA 1
ATOM 715 C C . ILE A 1 92 ? -2.263 1.247 7.969 1.00 95.00 92 ILE A C 1
ATOM 717 O O . ILE A 1 92 ? -2.608 2.429 7.885 1.00 95.00 92 ILE A O 1
ATOM 721 N N . ILE A 1 93 ? -2.920 0.354 8.715 1.00 95.31 93 ILE A N 1
ATOM 722 C CA . ILE A 1 93 ? -4.120 0.678 9.500 1.00 95.31 93 ILE A CA 1
ATOM 723 C C . ILE A 1 93 ? -3.774 1.684 10.604 1.00 95.31 93 ILE A C 1
ATOM 725 O O . ILE A 1 93 ? -4.457 2.697 10.747 1.00 95.31 93 ILE A O 1
ATOM 729 N N . ASP A 1 94 ? -2.681 1.464 11.337 1.00 94.75 94 ASP A N 1
ATOM 730 C CA . ASP A 1 94 ? -2.239 2.358 12.410 1.00 94.75 94 ASP A CA 1
ATOM 731 C C . ASP A 1 94 ? -1.895 3.753 11.885 1.00 94.75 94 ASP A C 1
ATOM 733 O O . ASP A 1 94 ? -2.314 4.758 12.463 1.00 94.75 94 ASP A O 1
ATOM 737 N N . ARG A 1 95 ? -1.198 3.845 10.746 1.00 92.00 95 ARG A N 1
ATOM 738 C CA . ARG A 1 95 ? -0.906 5.141 10.123 1.00 92.00 95 ARG A CA 1
ATOM 739 C C . ARG A 1 95 ? -2.185 5.861 9.688 1.00 92.00 95 ARG A C 1
ATOM 741 O O . ARG A 1 95 ? -2.262 7.081 9.836 1.00 92.00 95 ARG A O 1
ATOM 748 N N . ALA A 1 96 ? -3.181 5.138 9.176 1.00 92.75 96 ALA A N 1
ATOM 749 C CA . ALA A 1 96 ? -4.473 5.720 8.823 1.00 92.75 96 ALA A CA 1
ATOM 750 C C . ALA A 1 96 ? -5.216 6.254 10.057 1.00 92.75 96 ALA A C 1
ATOM 752 O O . ALA A 1 96 ? -5.718 7.378 10.032 1.00 92.75 96 ALA A O 1
ATOM 753 N N . VAL A 1 97 ? -5.224 5.491 11.154 1.00 94.75 97 VAL A N 1
ATOM 754 C CA . VAL A 1 97 ? -5.805 5.908 12.438 1.00 94.75 97 VAL A CA 1
ATOM 755 C C . VAL A 1 97 ? -5.132 7.180 12.953 1.00 94.75 97 VAL A C 1
ATOM 757 O O . VAL A 1 97 ? -5.824 8.162 13.212 1.00 94.75 97 VAL A O 1
ATOM 760 N N . VAL A 1 98 ? -3.798 7.208 13.021 1.00 93.50 98 VAL A N 1
ATOM 761 C CA . VAL A 1 98 ? -3.040 8.388 13.475 1.00 93.50 98 VAL A CA 1
ATOM 762 C C . VAL A 1 98 ? -3.330 9.606 12.592 1.00 93.50 98 VAL A C 1
ATOM 764 O O . VAL A 1 98 ? -3.558 10.704 13.102 1.00 93.50 98 VAL A O 1
ATOM 767 N N . GLY A 1 99 ? -3.379 9.416 11.269 1.00 91.56 99 GLY A N 1
ATOM 768 C CA . GLY A 1 99 ? -3.673 10.487 10.316 1.00 91.56 99 GLY A CA 1
ATOM 769 C C . GLY A 1 99 ? -5.084 11.070 10.452 1.00 91.56 99 GLY A C 1
ATOM 770 O O . GLY A 1 99 ? -5.277 12.265 10.223 1.00 91.56 99 GLY A O 1
ATOM 771 N N . LEU A 1 100 ? -6.065 10.258 10.853 1.00 92.50 100 LEU A N 1
ATOM 772 C CA . LEU A 1 100 ? -7.428 10.715 11.129 1.00 92.50 100 LEU A CA 1
ATOM 773 C C . LEU A 1 100 ? -7.550 11.371 12.512 1.00 92.50 100 LEU A C 1
ATOM 775 O O . LEU A 1 100 ? -8.274 12.361 12.640 1.00 92.50 100 LEU A O 1
ATOM 779 N N . GLU A 1 101 ? -6.837 10.859 13.518 1.00 93.50 101 GLU A N 1
ATOM 780 C CA . GLU A 1 101 ? -6.882 11.331 14.908 1.00 93.50 101 GLU A CA 1
ATOM 781 C C . GLU A 1 101 ? -6.212 12.692 15.124 1.00 93.50 101 GLU A C 1
ATOM 783 O O . GLU A 1 101 ? -6.703 13.472 15.942 1.00 93.50 101 GLU A O 1
ATOM 788 N N . GLN A 1 102 ? -5.129 13.001 14.401 1.00 93.69 102 GLN A N 1
ATOM 789 C CA . GLN A 1 102 ? -4.299 14.190 14.661 1.00 93.69 102 GLN A CA 1
ATOM 790 C C . GLN A 1 102 ? -5.086 15.516 14.682 1.00 93.69 102 GLN A C 1
ATOM 792 O O . GLN A 1 102 ? -4.834 16.369 15.531 1.00 93.69 102 GLN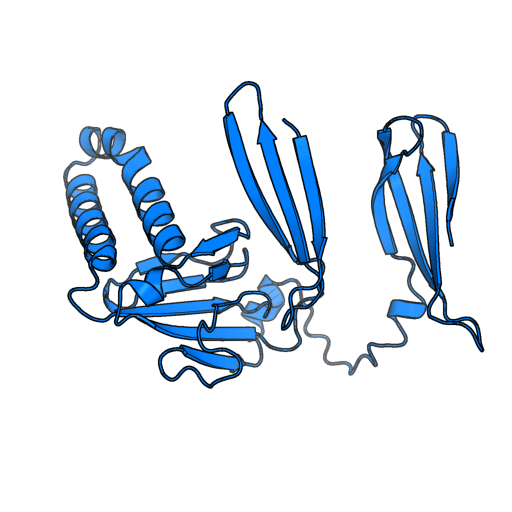 A O 1
ATOM 797 N N . ASP A 1 103 ? -6.095 15.660 13.817 1.00 92.31 103 ASP A N 1
ATOM 798 C CA . ASP A 1 103 ? -6.896 16.887 13.701 1.00 92.31 103 ASP A CA 1
ATOM 799 C C . ASP A 1 103 ? -8.227 16.819 14.467 1.00 92.31 103 ASP A C 1
ATOM 801 O O . ASP A 1 103 ? -8.984 17.794 14.487 1.00 92.31 103 ASP A O 1
ATOM 805 N N . GLN A 1 104 ? -8.551 15.692 15.116 1.00 92.12 104 GLN A N 1
ATOM 806 C CA . GLN A 1 104 ? -9.810 15.548 15.857 1.00 92.12 104 GLN A CA 1
ATOM 807 C C . GLN A 1 104 ? -10.027 16.624 16.938 1.00 92.12 104 GLN A C 1
ATOM 809 O O . GLN A 1 104 ? -11.168 17.070 17.073 1.00 92.12 104 GLN A O 1
ATOM 814 N N . PRO A 1 105 ? -9.012 17.111 17.687 1.00 94.31 105 PRO A N 1
ATOM 815 C CA . PRO A 1 105 ? -9.212 18.206 18.640 1.00 94.31 105 PRO A CA 1
ATOM 816 C C . PRO A 1 105 ? -9.756 19.484 17.986 1.00 94.31 105 PRO A C 1
ATOM 818 O O . PRO A 1 105 ? -10.672 20.107 18.522 1.00 94.31 105 PRO A O 1
ATOM 821 N N . LEU A 1 106 ? -9.241 19.841 16.805 1.00 94.56 106 LEU A N 1
ATOM 822 C CA . LEU A 1 106 ? -9.693 21.010 16.049 1.00 94.56 106 LEU A CA 1
ATOM 823 C C . LEU A 1 106 ? -11.086 20.785 15.447 1.00 94.56 106 LEU A C 1
ATOM 825 O O . LEU A 1 106 ? -11.938 21.676 15.499 1.00 94.56 106 LEU A O 1
ATOM 829 N N . ARG A 1 107 ? -11.342 19.582 14.914 1.00 93.19 107 ARG A N 1
ATOM 830 C CA . ARG A 1 107 ? -12.650 19.224 14.345 1.00 93.19 107 ARG A CA 1
ATOM 831 C C . ARG A 1 107 ? -13.740 19.260 15.409 1.00 93.19 107 ARG A C 1
ATOM 833 O O . ARG A 1 107 ? -14.760 19.884 15.173 1.00 93.19 107 ARG A O 1
ATOM 840 N N . ARG A 1 108 ? -13.503 18.732 16.614 1.00 93.56 108 ARG A N 1
ATOM 841 C CA . ARG A 1 108 ? -14.477 18.794 17.725 1.00 93.56 108 ARG A CA 1
ATOM 842 C C . ARG A 1 108 ? -14.846 20.222 18.136 1.00 93.56 108 ARG A C 1
ATOM 844 O O . ARG A 1 108 ? -15.959 20.434 18.603 1.00 93.56 108 ARG A O 1
ATOM 851 N N . ALA A 1 109 ? -13.935 21.183 17.970 1.00 94.62 109 ALA A N 1
ATOM 852 C CA . ALA A 1 109 ? -14.194 22.591 18.268 1.00 94.62 109 ALA A CA 1
ATOM 853 C C . ALA A 1 109 ? -14.953 23.324 17.147 1.00 94.62 109 ALA A C 1
ATOM 855 O O . ALA A 1 109 ? -15.630 24.311 17.422 1.00 94.62 109 ALA A O 1
ATOM 856 N N . THR A 1 110 ? -14.831 22.861 15.898 1.00 95.25 110 THR A N 1
ATOM 857 C CA . THR A 1 110 ? -15.369 23.553 14.712 1.00 95.25 110 THR A CA 1
ATOM 858 C C . THR A 1 110 ? -16.651 22.904 14.189 1.00 95.25 110 THR A C 1
ATOM 860 O O . THR A 1 110 ? -17.611 23.597 13.869 1.00 95.25 110 THR A O 1
ATOM 863 N N . ASP A 1 111 ? -16.668 21.575 14.113 1.00 94.50 111 ASP A N 1
ATOM 864 C CA . ASP A 1 111 ? -17.755 20.756 13.585 1.00 94.50 111 ASP A CA 1
ATOM 865 C C . ASP A 1 111 ? -17.838 19.427 14.356 1.00 94.50 111 ASP A C 1
ATOM 867 O O . ASP A 1 111 ? -17.119 18.452 14.099 1.00 94.50 111 ASP A O 1
ATOM 871 N N . GLN A 1 112 ? -18.740 19.396 15.337 1.00 94.50 112 GLN A N 1
ATOM 872 C CA . GLN A 1 112 ? -18.931 18.238 16.203 1.00 94.50 112 GLN A CA 1
ATOM 873 C C . GLN A 1 112 ? -19.560 17.042 15.468 1.00 94.50 112 GLN A C 1
ATOM 875 O O . GLN A 1 112 ? -19.292 15.897 15.839 1.00 94.50 112 GLN A O 1
ATOM 880 N N . GLU A 1 113 ? -20.365 17.274 14.427 1.00 95.69 113 GLU A N 1
ATOM 881 C CA . GLU A 1 113 ? -21.012 16.193 13.679 1.00 95.69 113 GLU A CA 1
ATOM 882 C C . GLU A 1 113 ? -19.977 15.425 12.849 1.00 95.69 113 GLU A C 1
ATOM 884 O O . GLU A 1 113 ? -19.911 14.193 12.910 1.00 95.69 113 GLU A O 1
ATOM 889 N N . VAL A 1 114 ? -19.113 16.149 12.128 1.00 94.56 114 VAL A N 1
ATOM 890 C CA . VAL A 1 114 ? -18.006 15.553 11.367 1.00 94.56 114 VAL A CA 1
ATOM 891 C C . VAL A 1 114 ? -17.035 14.841 12.303 1.00 94.56 114 VAL A C 1
ATOM 893 O O . VAL A 1 114 ? -16.655 13.700 12.035 1.00 94.56 114 VAL A O 1
ATOM 896 N N . ALA A 1 115 ? -16.678 15.463 13.429 1.00 95.50 115 ALA A N 1
ATOM 897 C CA . ALA A 1 115 ? -15.795 14.841 14.408 1.00 95.50 115 ALA A CA 1
ATOM 898 C C . ALA A 1 115 ? -16.361 13.516 14.944 1.00 95.50 115 ALA A C 1
ATOM 900 O O . ALA A 1 115 ? -15.613 12.545 15.055 1.00 95.50 115 ALA A O 1
ATOM 901 N N . SER A 1 116 ? -17.670 13.448 15.217 1.00 96.06 116 SER A N 1
ATOM 902 C CA . SER A 1 116 ? -18.325 12.222 15.688 1.00 96.06 116 SER A CA 1
ATOM 903 C C . SER A 1 116 ? -18.289 11.103 14.645 1.00 96.06 116 SER A C 1
ATOM 905 O O . SER A 1 116 ? -18.030 9.953 14.997 1.00 96.06 116 SER A O 1
ATOM 907 N N . LYS A 1 117 ? -18.522 11.419 13.363 1.00 96.06 117 LYS A N 1
ATOM 908 C CA . LYS A 1 117 ? -18.455 10.429 12.270 1.00 96.06 117 LYS A CA 1
ATOM 909 C C . LYS A 1 117 ? -17.037 9.887 12.086 1.00 96.06 117 LYS A C 1
ATOM 911 O O . LYS A 1 117 ? -16.857 8.692 11.861 1.00 96.06 117 LYS A O 1
ATOM 916 N N . ILE A 1 118 ? -16.028 10.749 12.218 1.00 95.12 118 ILE A N 1
ATOM 917 C CA . ILE A 1 118 ? -14.620 10.346 12.134 1.00 95.12 118 ILE A CA 1
ATOM 918 C C . ILE A 1 118 ? -14.224 9.485 13.340 1.00 95.12 118 ILE A C 1
ATOM 920 O O . ILE A 1 118 ? -13.565 8.467 13.150 1.00 95.12 118 ILE A O 1
ATOM 924 N N . ASP A 1 119 ? -14.659 9.832 14.556 1.00 95.69 119 ASP A N 1
ATOM 925 C CA . ASP A 1 119 ? -14.412 9.019 15.757 1.00 95.69 119 ASP A CA 1
ATOM 926 C C . ASP A 1 119 ? -15.024 7.610 15.622 1.00 95.69 119 ASP A C 1
ATOM 928 O O . ASP A 1 119 ? -14.369 6.615 15.944 1.00 95.69 119 ASP A O 1
ATOM 932 N N . GLU A 1 120 ? -16.242 7.501 15.079 1.00 96.38 120 GLU A N 1
ATOM 933 C CA . GLU A 1 120 ? -16.867 6.204 14.784 1.00 96.38 120 GLU A CA 1
ATOM 934 C C . GLU A 1 120 ? -16.041 5.400 13.767 1.00 96.38 120 GLU A C 1
ATOM 936 O O . GLU A 1 120 ? -15.795 4.205 13.954 1.00 96.38 120 GLU A O 1
ATOM 941 N N . PHE A 1 121 ? -15.570 6.055 12.704 1.00 96.00 121 PHE A N 1
ATOM 942 C CA . PHE A 1 121 ? -14.768 5.418 11.664 1.00 96.00 121 PHE A CA 1
ATOM 943 C C . PHE A 1 121 ? -13.399 4.945 12.171 1.00 96.00 121 PHE A C 1
ATOM 945 O O . PHE A 1 121 ? -12.979 3.824 11.880 1.00 96.00 121 PHE A O 1
ATOM 952 N N . ILE A 1 122 ? -12.728 5.752 12.997 1.00 95.56 122 ILE A N 1
ATOM 953 C CA . ILE A 1 122 ? -11.494 5.361 13.691 1.00 95.56 122 ILE A CA 1
ATOM 954 C C . ILE A 1 122 ? -11.745 4.122 14.558 1.00 95.56 122 ILE A C 1
ATOM 956 O O . ILE A 1 122 ? -10.929 3.200 14.570 1.00 95.56 122 ILE A O 1
ATOM 960 N N . GLY A 1 123 ? -12.887 4.071 15.251 1.00 95.69 123 GLY A N 1
ATOM 961 C CA . GLY A 1 123 ? -13.313 2.894 16.005 1.00 95.69 123 GLY A CA 1
ATOM 962 C C . GLY A 1 123 ? -13.389 1.638 15.133 1.00 95.69 123 GLY A C 1
ATOM 963 O O . GLY A 1 123 ? -12.846 0.601 15.515 1.00 95.69 123 GLY A O 1
ATOM 964 N N . LYS A 1 124 ? -13.983 1.740 13.937 1.00 95.62 124 LYS A N 1
ATOM 965 C CA . LYS A 1 124 ? -14.061 0.633 12.966 1.00 95.62 124 LYS A CA 1
ATOM 966 C C . LYS A 1 124 ? -12.677 0.181 12.491 1.00 95.62 124 LYS A C 1
ATOM 968 O O . LYS A 1 124 ? -12.409 -1.017 12.488 1.00 95.62 124 LYS A O 1
ATOM 973 N N . LEU A 1 125 ? -11.769 1.110 12.174 1.00 95.00 125 LEU A N 1
ATOM 974 C CA . LEU A 1 125 ? -10.391 0.771 11.782 1.00 95.00 125 LEU A CA 1
ATOM 975 C C . LEU A 1 125 ? -9.631 0.054 12.904 1.00 95.00 125 LEU A C 1
ATOM 977 O O . LEU A 1 125 ? -8.977 -0.956 12.656 1.00 95.00 125 LEU A O 1
ATOM 981 N N . LYS A 1 126 ? -9.756 0.522 14.152 1.00 94.75 126 LYS A N 1
ATOM 982 C CA . LYS A 1 126 ? -9.135 -0.139 15.312 1.00 94.75 126 LYS A CA 1
ATOM 983 C C . LYS A 1 126 ? -9.682 -1.550 15.531 1.00 94.75 126 LYS A C 1
ATOM 985 O O . LYS A 1 126 ? -8.920 -2.442 15.886 1.00 94.75 126 LYS A O 1
ATOM 990 N N . GLN A 1 127 ? -10.973 -1.776 15.283 1.00 94.44 127 GLN A N 1
ATOM 991 C CA . GLN A 1 127 ? -11.583 -3.105 15.405 1.00 94.44 127 GLN A CA 1
ATOM 992 C C . GLN A 1 127 ? -11.043 -4.117 14.384 1.00 94.44 127 GLN A C 1
ATOM 994 O O . GLN A 1 127 ? -10.987 -5.306 14.704 1.00 94.44 127 GLN A O 1
ATOM 999 N N . LEU A 1 128 ? -10.588 -3.674 13.203 1.00 93.69 128 LEU A N 1
ATOM 1000 C CA . LEU A 1 128 ? -9.967 -4.568 12.215 1.00 93.69 128 LEU A CA 1
ATOM 1001 C C . LEU A 1 128 ? -8.715 -5.262 12.758 1.00 93.69 128 LEU A C 1
ATOM 1003 O O . LEU A 1 128 ? -8.450 -6.408 12.403 1.00 93.69 128 LEU A O 1
ATOM 1007 N N . LYS A 1 129 ? -7.976 -4.603 13.659 1.00 91.31 129 LYS A N 1
ATOM 1008 C CA . LYS A 1 129 ? -6.759 -5.154 14.274 1.00 91.31 129 LYS A CA 1
ATOM 1009 C C . LYS A 1 129 ? -7.024 -6.388 15.132 1.00 91.31 129 LYS A C 1
ATOM 1011 O O . LYS A 1 129 ? -6.154 -7.236 15.312 1.00 91.31 129 LYS A O 1
ATOM 1016 N N . GLU A 1 130 ? -8.238 -6.509 15.656 1.00 92.06 130 GLU A N 1
ATOM 1017 C CA . GLU A 1 130 ? -8.616 -7.650 16.481 1.00 92.06 130 GLU A CA 1
ATOM 1018 C C . GLU A 1 130 ? -8.954 -8.891 15.640 1.00 92.06 130 GLU A C 1
ATOM 1020 O O . GLU A 1 130 ? -8.879 -10.007 16.158 1.00 92.06 130 GLU A O 1
ATOM 1025 N N . VAL A 1 131 ? -9.276 -8.694 14.352 1.00 89.88 131 VAL A N 1
ATOM 1026 C CA . VAL A 1 131 ? -9.643 -9.727 13.366 1.00 89.88 131 VAL A CA 1
ATOM 1027 C C . VAL A 1 131 ? -10.802 -10.619 13.846 1.00 89.88 131 VAL A C 1
ATOM 1029 O O . VAL A 1 131 ? -10.782 -11.836 13.692 1.00 89.88 131 VAL A O 1
ATOM 1032 N N . HIS A 1 132 ? -11.838 -10.022 14.452 1.00 89.25 132 HIS A N 1
ATOM 1033 C CA . HIS A 1 132 ? -13.052 -10.760 14.845 1.00 89.25 132 HIS A CA 1
ATOM 1034 C C . HIS A 1 132 ? -13.828 -11.284 13.629 1.00 89.25 132 HIS A C 1
ATOM 1036 O O . HIS A 1 132 ? -14.395 -12.375 13.671 1.00 89.25 132 HIS A O 1
ATOM 1042 N N . SER A 1 133 ? -13.853 -10.497 12.553 1.00 89.94 133 SER A N 1
ATOM 1043 C CA . SER A 1 133 ? -14.426 -10.853 11.257 1.00 89.94 133 SER A CA 1
ATOM 1044 C C . SER A 1 133 ? -13.359 -10.710 10.171 1.00 89.94 133 SER A C 1
ATOM 1046 O O . SER A 1 133 ? -12.641 -9.705 10.180 1.00 89.94 133 SER A O 1
ATOM 1048 N N . PRO A 1 134 ? -13.267 -11.659 9.224 1.00 94.56 134 PRO A N 1
ATOM 1049 C CA . PRO A 1 134 ? -12.393 -11.517 8.071 1.00 94.56 134 PRO A CA 1
ATOM 1050 C C . PRO A 1 134 ? -12.713 -10.261 7.261 1.00 94.56 134 PRO A C 1
ATOM 1052 O O . PRO A 1 134 ? -13.877 -9.872 7.157 1.00 94.56 134 PRO A O 1
ATOM 1055 N N . PHE A 1 135 ? -11.688 -9.660 6.666 1.00 97.38 135 PHE A N 1
ATOM 1056 C CA . PHE A 1 135 ? -11.830 -8.526 5.755 1.00 97.38 135 PHE A CA 1
ATOM 1057 C C . PHE A 1 135 ? -10.820 -8.621 4.616 1.00 97.38 135 PHE A C 1
ATOM 1059 O O . PHE A 1 135 ? -9.858 -9.393 4.674 1.00 97.38 135 PHE A O 1
ATOM 1066 N N . THR A 1 136 ? -11.030 -7.824 3.577 1.00 98.06 136 THR A N 1
ATOM 1067 C CA . THR A 1 136 ? -10.201 -7.836 2.382 1.00 98.06 136 THR A CA 1
ATOM 1068 C C . THR A 1 136 ? -9.272 -6.635 2.394 1.00 98.06 136 THR A C 1
ATOM 1070 O O . THR A 1 136 ? -9.709 -5.489 2.451 1.00 98.06 136 THR A O 1
ATOM 1073 N N . PHE A 1 137 ? -7.973 -6.888 2.283 1.00 98.19 137 PHE A N 1
ATOM 1074 C CA . PHE A 1 137 ? -6.988 -5.848 2.025 1.00 98.19 137 PHE A CA 1
ATOM 1075 C C . PHE A 1 137 ? -6.588 -5.883 0.551 1.00 98.19 137 PHE A C 1
ATOM 1077 O O . PHE A 1 137 ? -6.164 -6.920 0.036 1.00 98.19 137 PHE A O 1
ATOM 1084 N N . ILE A 1 138 ? -6.730 -4.753 -0.138 1.00 98.50 138 ILE A N 1
ATOM 1085 C CA . ILE A 1 138 ? -6.379 -4.625 -1.553 1.00 98.50 138 ILE A CA 1
ATOM 1086 C C . ILE A 1 138 ? -5.272 -3.591 -1.700 1.00 98.50 138 ILE A C 1
ATOM 1088 O O . ILE A 1 138 ? -5.433 -2.455 -1.262 1.00 98.50 138 ILE A O 1
ATOM 1092 N N . LEU A 1 139 ? -4.187 -3.972 -2.369 1.00 97.75 139 LEU A N 1
ATOM 1093 C CA . LEU A 1 139 ? -3.108 -3.072 -2.766 1.00 97.75 139 LEU A CA 1
ATOM 1094 C C . LEU A 1 139 ? -2.969 -3.116 -4.286 1.00 97.75 139 LEU A C 1
ATOM 1096 O O . LEU A 1 139 ? -2.578 -4.140 -4.845 1.00 97.75 139 LEU A O 1
ATOM 1100 N N . ASP A 1 140 ? -3.326 -2.021 -4.946 1.00 97.50 140 ASP A N 1
ATOM 1101 C CA . ASP A 1 140 ? -3.295 -1.881 -6.400 1.00 97.50 140 ASP A CA 1
ATOM 1102 C C . ASP A 1 140 ? -2.217 -0.869 -6.790 1.00 97.50 140 ASP A C 1
ATOM 1104 O O . ASP A 1 140 ? -2.299 0.302 -6.419 1.00 97.50 140 ASP A O 1
ATOM 1108 N N . ASP A 1 141 ? -1.193 -1.327 -7.503 1.00 95.25 141 ASP A N 1
ATOM 1109 C CA . ASP A 1 141 ? -0.061 -0.518 -7.925 1.00 95.25 141 ASP A CA 1
ATOM 1110 C C . ASP A 1 141 ? 0.150 -0.597 -9.443 1.00 95.25 141 ASP A C 1
ATOM 1112 O O . ASP A 1 141 ? 0.723 -1.573 -9.950 1.00 95.25 141 ASP A O 1
ATOM 1116 N N . PRO A 1 142 ? -0.225 0.463 -10.179 1.00 94.19 142 PRO A N 1
ATOM 1117 C CA . PRO A 1 142 ? 0.025 0.558 -11.610 1.00 94.19 142 PRO A CA 1
ATOM 1118 C C . PRO A 1 142 ? 1.509 0.477 -11.989 1.00 94.19 142 PRO A C 1
ATOM 1120 O O . PRO A 1 142 ? 1.823 0.062 -13.105 1.00 94.19 142 PRO A O 1
ATOM 1123 N N . SER A 1 143 ? 2.427 0.857 -11.094 1.00 89.75 143 SER A N 1
ATOM 1124 C CA . SER A 1 143 ? 3.870 0.799 -11.356 1.00 89.75 143 SER A CA 1
ATOM 1125 C C . SER A 1 143 ? 4.444 -0.621 -11.276 1.00 89.75 143 SER A C 1
ATOM 1127 O O . SER A 1 143 ? 5.534 -0.865 -11.796 1.00 89.75 143 SER A O 1
ATOM 1129 N N . GLY A 1 144 ? 3.721 -1.550 -10.639 1.00 88.75 144 GLY A N 1
ATOM 1130 C CA . GLY A 1 144 ? 4.151 -2.934 -10.435 1.00 88.75 144 GLY A CA 1
ATOM 1131 C C . GLY A 1 144 ? 5.202 -3.134 -9.335 1.00 88.75 144 GLY A C 1
ATOM 1132 O O . GLY A 1 144 ? 5.746 -4.227 -9.225 1.00 88.75 144 GLY A O 1
ATOM 1133 N N . ASN A 1 145 ? 5.524 -2.101 -8.550 1.00 86.31 145 ASN A N 1
ATOM 1134 C CA . ASN A 1 145 ? 6.645 -2.119 -7.600 1.00 86.31 145 ASN A CA 1
ATOM 1135 C C . ASN A 1 145 ? 6.230 -2.364 -6.137 1.00 86.31 145 ASN A C 1
ATOM 1137 O O . ASN A 1 145 ? 7.090 -2.557 -5.278 1.00 86.31 145 ASN A O 1
ATOM 1141 N N . SER A 1 146 ? 4.933 -2.345 -5.838 1.00 89.69 146 SER A N 1
ATOM 1142 C CA . SER A 1 146 ? 4.398 -2.718 -4.528 1.00 89.69 146 SER A CA 1
ATOM 1143 C C . SER A 1 146 ? 4.402 -4.226 -4.322 1.00 89.69 146 SER A C 1
ATOM 1145 O O . SER A 1 146 ? 4.475 -5.001 -5.271 1.00 89.69 146 SER A O 1
ATOM 1147 N N . PHE A 1 147 ? 4.290 -4.643 -3.065 1.00 89.06 147 PHE A N 1
ATOM 1148 C CA . PHE A 1 147 ? 4.384 -6.042 -2.674 1.00 89.06 147 PHE A CA 1
ATOM 1149 C C . PHE A 1 147 ? 3.671 -6.311 -1.360 1.00 89.06 147 PHE A C 1
ATOM 1151 O O . PHE A 1 147 ? 3.655 -5.463 -0.467 1.00 89.06 147 PHE A O 1
ATOM 1158 N N . VAL A 1 148 ? 3.154 -7.529 -1.233 1.00 92.06 148 VAL A N 1
ATOM 1159 C CA . VAL A 1 148 ? 2.626 -8.086 0.011 1.00 92.06 148 VAL A CA 1
ATOM 1160 C C . VAL A 1 148 ? 3.291 -9.439 0.238 1.00 92.06 148 VAL A C 1
ATOM 1162 O O . VAL A 1 148 ? 3.300 -10.287 -0.657 1.00 92.06 148 VAL A O 1
ATOM 1165 N N . GLU A 1 149 ? 3.845 -9.636 1.430 1.00 90.75 149 GLU A N 1
ATOM 1166 C CA . GLU A 1 149 ? 4.561 -10.847 1.813 1.00 90.75 149 GLU A CA 1
ATOM 1167 C C . GLU A 1 149 ? 3.669 -12.096 1.769 1.00 90.75 149 GLU A C 1
ATOM 1169 O O . GLU A 1 149 ? 2.532 -12.114 2.259 1.00 90.75 149 GLU A O 1
ATOM 1174 N N . ASN A 1 150 ? 4.237 -13.177 1.226 1.00 87.31 150 ASN A N 1
ATOM 1175 C CA . ASN A 1 150 ? 3.745 -14.535 1.406 1.00 87.31 150 ASN A CA 1
ATOM 1176 C C . ASN A 1 150 ? 4.572 -15.230 2.511 1.00 87.31 150 ASN A C 1
ATOM 1178 O O . ASN A 1 150 ? 5.680 -15.695 2.225 1.00 87.31 150 ASN A O 1
ATOM 1182 N N . PRO A 1 151 ? 4.031 -15.393 3.732 1.00 86.06 151 PRO A N 1
ATOM 1183 C CA . PRO A 1 151 ? 4.757 -15.992 4.854 1.00 86.06 151 PRO A CA 1
ATOM 1184 C C . PRO A 1 151 ? 5.011 -17.498 4.678 1.00 86.06 151 PRO A C 1
ATOM 1186 O O . PRO A 1 151 ? 5.763 -18.099 5.441 1.00 86.06 151 PRO A O 1
ATOM 1189 N N . ARG A 1 152 ? 4.371 -18.141 3.691 1.00 79.44 152 ARG A N 1
ATOM 1190 C CA . ARG A 1 152 ? 4.528 -19.570 3.384 1.00 79.44 152 ARG A CA 1
ATOM 1191 C C . ARG A 1 152 ? 5.474 -19.824 2.214 1.00 79.44 152 ARG A C 1
ATOM 1193 O O . ARG A 1 152 ? 5.642 -20.979 1.826 1.00 79.44 152 ARG A O 1
ATOM 1200 N N . ALA A 1 153 ? 6.080 -18.786 1.636 1.00 76.19 153 ALA A N 1
ATOM 1201 C CA . ALA A 1 153 ? 6.976 -18.934 0.495 1.00 76.19 153 ALA A CA 1
ATOM 1202 C C . ALA A 1 153 ? 8.065 -20.000 0.773 1.00 76.19 153 ALA A C 1
ATOM 1204 O O . ALA A 1 153 ? 8.632 -20.032 1.866 1.00 76.19 153 ALA A O 1
ATOM 1205 N N . PRO A 1 154 ? 8.365 -20.900 -0.186 1.00 80.81 154 PRO A N 1
ATOM 1206 C CA . PRO A 1 154 ? 7.919 -20.924 -1.585 1.00 80.81 154 PRO A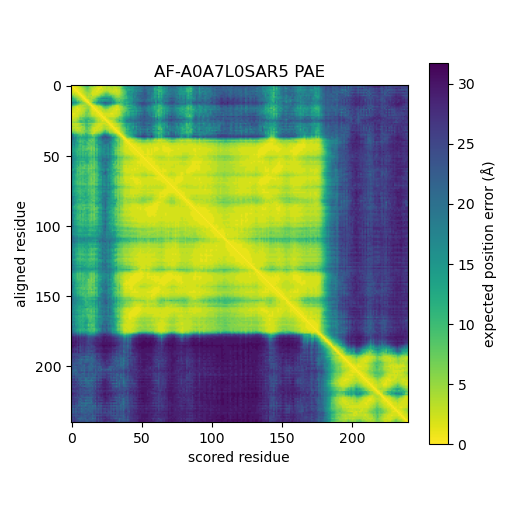 CA 1
ATOM 1207 C C . PRO A 1 154 ? 6.554 -21.600 -1.819 1.00 80.81 154 PRO A C 1
ATOM 1209 O O . PRO A 1 154 ? 6.143 -21.762 -2.967 1.00 80.81 154 PRO A O 1
ATOM 1212 N N . GLN A 1 155 ? 5.856 -22.035 -0.767 1.00 80.50 155 GLN A N 1
ATOM 1213 C CA . GLN A 1 155 ? 4.527 -22.632 -0.891 1.00 80.50 155 GLN A CA 1
ATOM 1214 C C . GLN A 1 155 ? 3.508 -21.574 -1.319 1.00 80.50 155 GLN A C 1
ATOM 1216 O O . GLN A 1 155 ? 3.650 -20.381 -1.030 1.00 80.50 155 GLN A O 1
ATOM 1221 N N . LYS A 1 156 ? 2.462 -22.024 -2.016 1.00 79.12 156 LYS A N 1
ATOM 1222 C CA . LYS A 1 156 ? 1.371 -21.153 -2.443 1.00 79.12 156 LYS A CA 1
ATOM 1223 C C . LYS A 1 156 ? 0.627 -20.609 -1.223 1.00 79.12 156 LYS A C 1
ATOM 1225 O O . LYS A 1 156 ? 0.336 -21.345 -0.281 1.00 79.12 156 LYS A O 1
ATOM 1230 N N . ASP A 1 157 ? 0.296 -19.329 -1.286 1.00 89.88 157 ASP A N 1
ATOM 1231 C CA . ASP A 1 157 ? -0.623 -18.698 -0.356 1.00 89.88 157 ASP A CA 1
ATOM 1232 C C . ASP A 1 157 ? -2.030 -18.686 -0.947 1.00 89.88 157 ASP A C 1
ATOM 1234 O O . ASP A 1 157 ? -2.252 -18.128 -2.020 1.00 89.88 157 ASP A O 1
ATOM 1238 N N . ASP A 1 158 ? -2.977 -19.326 -0.270 1.00 91.62 158 ASP A N 1
ATOM 1239 C CA . ASP A 1 158 ? -4.370 -19.361 -0.717 1.00 91.62 158 ASP A CA 1
ATOM 1240 C C . ASP A 1 158 ? -5.161 -18.119 -0.282 1.00 91.62 158 ASP A C 1
ATOM 1242 O O . ASP A 1 158 ? -6.201 -17.831 -0.871 1.00 91.62 158 ASP A O 1
ATOM 1246 N N . ALA A 1 159 ? -4.674 -17.372 0.717 1.00 93.81 159 ALA A N 1
ATOM 1247 C CA . ALA A 1 159 ? -5.313 -16.143 1.182 1.00 93.81 159 ALA A CA 1
ATOM 1248 C C . ALA A 1 159 ? -4.935 -14.926 0.324 1.00 93.81 159 ALA A C 1
ATOM 1250 O O . ALA A 1 159 ? -5.688 -13.951 0.286 1.00 93.81 159 ALA A O 1
ATOM 1251 N N . LEU A 1 160 ? -3.783 -14.974 -0.357 1.00 93.19 160 LEU A N 1
ATOM 1252 C CA . LEU A 1 160 ? -3.250 -13.885 -1.173 1.00 93.19 160 LEU A CA 1
ATOM 1253 C C . LEU A 1 160 ? -3.395 -14.184 -2.668 1.00 93.19 160 LEU A C 1
ATOM 1255 O O . LEU A 1 160 ? -2.715 -15.046 -3.223 1.00 93.19 160 LEU A O 1
ATOM 1259 N N . VAL A 1 161 ? -4.231 -13.404 -3.348 1.00 92.69 161 VAL A N 1
ATOM 1260 C CA . VAL A 1 161 ? -4.367 -13.433 -4.805 1.00 92.69 161 VAL A CA 1
ATOM 1261 C C . VAL A 1 161 ? -3.571 -12.281 -5.407 1.00 92.69 161 VAL A C 1
ATOM 1263 O O . VAL A 1 161 ? -3.811 -11.116 -5.092 1.00 92.69 161 VAL A O 1
ATOM 1266 N N . VAL A 1 162 ? -2.640 -12.607 -6.303 1.00 92.19 162 VAL A N 1
ATOM 1267 C CA . VAL A 1 162 ? -1.838 -11.628 -7.045 1.00 92.19 162 VAL A CA 1
ATOM 1268 C C . VAL A 1 162 ? -2.277 -11.638 -8.502 1.00 92.19 162 VAL A C 1
ATOM 1270 O O . VAL A 1 162 ? -2.287 -12.684 -9.149 1.00 92.19 162 VAL A O 1
ATOM 1273 N N . THR A 1 163 ? -2.649 -10.472 -9.019 1.00 90.56 163 THR A N 1
ATOM 1274 C CA . THR A 1 163 ? -3.071 -10.292 -10.413 1.00 90.56 163 THR A CA 1
ATOM 1275 C C . THR A 1 163 ? -2.209 -9.238 -11.083 1.00 90.56 163 THR A C 1
ATOM 1277 O O . THR A 1 163 ? -2.085 -8.126 -10.577 1.00 90.56 163 THR A O 1
ATOM 1280 N N . CYS A 1 164 ? -1.620 -9.579 -12.226 1.00 89.62 164 CYS A N 1
ATOM 1281 C CA . CYS A 1 164 ? -0.904 -8.622 -13.064 1.00 89.62 164 CYS A CA 1
ATOM 1282 C C . CYS A 1 164 ? -1.827 -8.137 -14.184 1.00 89.62 164 CYS A C 1
ATOM 1284 O O . CYS A 1 164 ? -2.612 -8.919 -14.727 1.00 89.62 164 CYS A O 1
ATOM 1286 N N . TYR A 1 165 ? -1.748 -6.857 -14.538 1.00 89.38 165 TYR A N 1
ATOM 1287 C CA . TYR A 1 165 ? -2.635 -6.254 -15.530 1.00 89.38 165 TYR A CA 1
ATOM 1288 C C . TYR A 1 165 ? -1.908 -5.273 -16.457 1.00 89.38 165 TYR A C 1
ATOM 1290 O O . TYR A 1 165 ? -0.901 -4.657 -16.101 1.00 89.38 165 TYR A O 1
ATOM 1298 N N . ARG A 1 166 ? -2.444 -5.095 -17.673 1.00 90.81 166 ARG A N 1
ATOM 1299 C CA . ARG A 1 166 ? -1.993 -4.037 -18.590 1.00 90.81 166 ARG A CA 1
ATOM 1300 C C . ARG A 1 166 ? -2.562 -2.702 -18.114 1.00 90.81 166 ARG A C 1
ATOM 1302 O O . ARG A 1 166 ? -3.775 -2.573 -17.965 1.00 90.81 166 ARG A O 1
ATOM 1309 N N . ARG A 1 167 ? -1.685 -1.722 -17.889 1.00 92.25 167 ARG A N 1
ATOM 1310 C CA . ARG A 1 167 ? -2.068 -0.367 -17.472 1.00 92.25 167 ARG A CA 1
ATOM 1311 C C . ARG A 1 167 ? -3.031 0.263 -18.474 1.00 92.25 167 ARG A C 1
ATOM 1313 O O . ARG A 1 167 ? -2.846 0.153 -19.686 1.00 92.25 167 ARG A O 1
ATOM 1320 N N . THR A 1 168 ? -4.026 0.964 -17.951 1.00 91.12 168 THR A N 1
ATOM 1321 C CA . THR A 1 168 ? -4.870 1.863 -18.745 1.00 91.12 168 THR A CA 1
ATOM 1322 C C . THR A 1 168 ? -4.064 3.085 -19.210 1.00 91.12 168 THR A C 1
ATOM 1324 O O . THR A 1 168 ? -3.058 3.425 -18.578 1.00 91.12 168 THR A O 1
ATOM 1327 N N . PRO A 1 169 ? -4.490 3.792 -20.272 1.00 90.25 169 PRO A N 1
ATOM 1328 C CA . PRO A 1 169 ? -3.839 5.031 -20.701 1.00 90.25 169 PRO A CA 1
ATOM 1329 C C . PRO A 1 169 ? -3.737 6.087 -19.597 1.00 90.25 169 PRO A C 1
ATOM 1331 O O . PRO A 1 169 ? -2.723 6.764 -19.477 1.00 90.25 169 PRO A O 1
ATOM 1334 N N . GLN A 1 170 ? -4.761 6.186 -18.749 1.00 89.88 170 GLN A N 1
ATOM 1335 C CA . GLN A 1 170 ? -4.797 7.110 -17.618 1.00 89.88 170 GLN A CA 1
ATOM 1336 C C . GLN A 1 170 ? -3.744 6.743 -16.568 1.00 89.88 170 GLN A C 1
ATOM 1338 O O . GLN A 1 170 ? -3.037 7.617 -16.075 1.00 89.88 170 GLN A O 1
ATOM 1343 N N . GLN A 1 171 ? -3.603 5.450 -16.258 1.00 89.94 171 GLN A N 1
ATOM 1344 C CA . GLN A 1 171 ? -2.560 4.959 -15.356 1.00 89.94 171 GLN A CA 1
ATOM 1345 C C . GLN A 1 171 ? -1.159 5.161 -15.942 1.00 89.94 171 GLN A C 1
ATOM 1347 O O . GLN A 1 171 ? -0.256 5.559 -15.218 1.00 89.94 171 GLN A O 1
ATOM 1352 N N . ALA A 1 172 ? -0.970 4.911 -17.240 1.00 87.31 172 ALA A N 1
ATOM 1353 C CA . ALA A 1 172 ? 0.307 5.142 -17.910 1.00 87.31 172 ALA A CA 1
ATOM 1354 C C . ALA A 1 172 ? 0.706 6.625 -17.845 1.00 87.31 172 ALA A C 1
ATOM 1356 O O . ALA A 1 172 ? 1.802 6.939 -17.388 1.00 87.31 172 ALA A O 1
ATOM 1357 N N . ALA A 1 173 ? -0.218 7.529 -18.180 1.00 86.12 173 ALA A N 1
ATOM 1358 C CA . ALA A 1 173 ? 0.007 8.968 -18.103 1.00 86.12 173 ALA A CA 1
ATOM 1359 C C . ALA A 1 173 ? 0.304 9.446 -16.671 1.00 86.12 173 ALA A C 1
ATOM 1361 O O . ALA A 1 173 ? 1.214 10.246 -16.475 1.00 86.12 173 ALA A O 1
ATOM 1362 N N . ALA A 1 174 ? -0.408 8.928 -15.661 1.00 85.00 174 ALA A N 1
ATOM 1363 C CA . ALA A 1 174 ? -0.160 9.260 -14.254 1.00 85.00 174 ALA A CA 1
ATOM 1364 C C . ALA A 1 174 ? 1.238 8.834 -13.770 1.00 85.00 174 ALA A C 1
ATOM 1366 O O . ALA A 1 174 ? 1.784 9.443 -12.856 1.00 85.00 174 ALA A O 1
ATOM 1367 N N . LEU A 1 175 ? 1.821 7.810 -14.396 1.00 83.75 175 LEU A N 1
ATOM 1368 C CA . LEU A 1 175 ? 3.191 7.361 -14.149 1.00 83.75 175 LEU A CA 1
ATOM 1369 C C . LEU A 1 175 ? 4.233 8.059 -15.041 1.00 83.75 175 LEU A C 1
ATOM 1371 O O . LEU A 1 175 ? 5.409 7.711 -14.980 1.00 83.75 175 LEU A O 1
ATOM 1375 N N . GLY A 1 176 ? 3.819 8.997 -15.899 1.00 82.69 176 GLY A N 1
ATOM 1376 C CA . GLY A 1 176 ? 4.705 9.651 -16.864 1.00 82.69 176 GLY A CA 1
ATOM 1377 C C . GLY A 1 176 ? 5.172 8.738 -18.003 1.00 82.69 176 GLY A C 1
ATOM 1378 O O . GLY A 1 176 ? 6.190 9.018 -18.627 1.00 82.69 176 GLY A O 1
ATOM 1379 N N . LEU A 1 177 ? 4.458 7.640 -18.273 1.00 75.94 177 LEU A N 1
ATOM 1380 C CA . LEU A 1 177 ? 4.722 6.782 -19.425 1.00 75.94 177 LEU A CA 1
ATOM 1381 C C . LEU A 1 177 ? 4.002 7.339 -20.654 1.00 75.94 177 LEU A C 1
ATOM 1383 O O . LEU A 1 177 ? 2.769 7.356 -20.703 1.00 75.94 177 LEU A O 1
ATOM 1387 N N . GLU A 1 178 ? 4.764 7.743 -21.666 1.00 59.03 178 GLU A N 1
ATOM 1388 C CA . GLU A 1 178 ? 4.210 8.019 -22.989 1.00 59.03 178 GLU A CA 1
ATOM 1389 C C . GLU A 1 178 ? 3.802 6.693 -23.648 1.00 59.03 178 GLU A C 1
ATOM 1391 O O . GLU A 1 178 ? 4.577 5.736 -23.705 1.00 59.03 178 GLU A O 1
ATOM 1396 N N . LEU A 1 179 ? 2.558 6.612 -24.131 1.00 50.91 179 LEU A N 1
ATOM 1397 C CA . LEU A 1 179 ? 2.088 5.499 -24.959 1.00 50.91 179 LEU A CA 1
ATOM 1398 C C . LEU A 1 179 ? 2.636 5.648 -26.383 1.00 50.91 179 LEU A C 1
ATOM 1400 O O . LEU A 1 179 ? 1.866 5.741 -27.336 1.00 50.91 179 LEU A O 1
ATOM 1404 N N . ASP A 1 180 ? 3.953 5.678 -26.544 1.00 43.62 180 ASP A N 1
ATOM 1405 C CA . ASP A 1 180 ? 4.530 5.462 -27.862 1.00 43.62 180 ASP A CA 1
ATOM 1406 C C . ASP A 1 180 ? 4.530 3.950 -28.108 1.00 43.62 180 ASP A C 1
ATOM 1408 O O . ASP A 1 180 ? 5.415 3.210 -27.682 1.00 43.62 180 ASP A O 1
ATOM 1412 N N . GLU A 1 181 ? 3.482 3.466 -28.784 1.00 42.47 181 GLU A N 1
ATOM 1413 C CA . GLU A 1 181 ? 3.493 2.160 -29.447 1.00 42.47 181 GLU A CA 1
ATOM 1414 C C . GLU A 1 181 ? 4.505 2.198 -30.604 1.00 42.47 181 GLU A C 1
ATOM 1416 O O . GLU A 1 181 ? 4.168 2.197 -31.786 1.00 42.47 181 GLU A O 1
ATOM 1421 N N . LYS A 1 182 ? 5.788 2.214 -30.257 1.00 37.56 182 LYS A N 1
ATOM 1422 C CA . LYS A 1 182 ? 6.833 1.600 -31.063 1.00 37.56 182 LYS A CA 1
ATOM 1423 C C . LYS A 1 182 ? 7.434 0.497 -30.203 1.00 37.56 182 LYS A C 1
ATOM 1425 O O . LYS A 1 182 ? 7.713 0.746 -29.033 1.00 37.56 182 LYS A O 1
ATOM 1430 N N . PRO A 1 183 ? 7.600 -0.730 -30.722 1.00 37.16 183 PRO A N 1
ATOM 1431 C CA . PRO A 1 183 ? 8.328 -1.758 -30.001 1.00 37.16 183 PRO A CA 1
ATOM 1432 C C . PRO A 1 183 ? 9.774 -1.274 -29.880 1.00 37.16 183 PRO A C 1
ATOM 1434 O O . PRO A 1 183 ? 10.554 -1.382 -30.821 1.00 37.16 183 PRO A O 1
ATOM 1437 N N . VAL A 1 184 ? 10.096 -0.645 -28.753 1.00 41.72 184 VAL A N 1
ATOM 1438 C CA . VAL A 1 184 ? 11.462 -0.264 -28.421 1.00 41.72 184 VAL A CA 1
ATOM 1439 C C . VAL A 1 184 ? 12.146 -1.540 -27.962 1.00 41.72 184 VAL A C 1
ATOM 1441 O O . VAL A 1 184 ? 11.785 -2.116 -26.932 1.00 41.72 184 VAL A O 1
ATOM 1444 N N . ASP A 1 185 ? 13.100 -2.008 -28.759 1.00 41.47 185 ASP A N 1
ATOM 1445 C CA . ASP A 1 185 ? 13.994 -3.110 -28.423 1.00 41.47 185 ASP A CA 1
ATOM 1446 C C . ASP A 1 185 ? 14.892 -2.654 -27.252 1.00 41.47 185 ASP A C 1
ATOM 1448 O O . ASP A 1 185 ? 15.988 -2.116 -27.396 1.00 41.47 185 ASP A O 1
ATOM 1452 N N . SER A 1 186 ? 14.331 -2.768 -26.048 1.00 52.03 186 SER A N 1
ATOM 1453 C CA . SER A 1 186 ? 14.695 -2.050 -24.813 1.00 52.03 186 SER A CA 1
ATOM 1454 C C . SER A 1 186 ? 16.092 -2.316 -24.232 1.00 52.03 186 SER A C 1
ATOM 1456 O O . SER A 1 186 ? 16.446 -1.755 -23.190 1.00 52.03 186 SER A O 1
ATOM 1458 N N . ALA A 1 187 ? 16.900 -3.152 -24.882 1.00 46.75 187 ALA A N 1
ATOM 1459 C CA . ALA A 1 187 ? 18.240 -3.500 -24.430 1.00 46.75 187 ALA A CA 1
ATOM 1460 C C . ALA A 1 187 ? 19.348 -2.679 -25.106 1.00 46.75 187 ALA A C 1
ATOM 1462 O O . ALA A 1 187 ? 20.424 -2.571 -24.519 1.00 46.75 187 ALA A O 1
ATOM 1463 N N . GLU A 1 188 ? 19.123 -2.113 -26.296 1.00 49.59 188 GLU A N 1
ATOM 1464 C CA . GLU A 1 188 ? 20.157 -1.359 -27.023 1.00 49.59 188 GLU A CA 1
ATOM 1465 C C . GLU A 1 188 ? 20.194 0.129 -26.642 1.00 49.59 188 GLU A C 1
ATOM 1467 O O . GLU A 1 188 ? 21.284 0.684 -26.492 1.00 49.59 188 GLU A O 1
ATOM 1472 N N . ASP A 1 189 ? 19.046 0.755 -26.369 1.00 50.81 189 ASP A N 1
ATOM 1473 C CA . ASP A 1 189 ? 18.983 2.202 -26.090 1.00 50.81 189 ASP A CA 1
ATOM 1474 C C . ASP A 1 189 ? 19.660 2.590 -24.764 1.00 50.81 189 ASP A C 1
ATOM 1476 O O . ASP A 1 189 ? 20.445 3.537 -24.707 1.00 50.81 189 ASP A O 1
ATOM 1480 N N . LEU A 1 190 ? 19.495 1.779 -23.713 1.00 48.78 190 LEU A N 1
ATOM 1481 C CA . LEU A 1 190 ? 20.170 1.976 -22.420 1.00 48.78 190 LEU A CA 1
ATOM 1482 C C . LEU A 1 190 ? 21.701 1.910 -22.485 1.00 48.78 190 LEU A C 1
ATOM 1484 O O . LEU A 1 190 ? 22.381 2.459 -21.621 1.00 48.78 190 LEU A O 1
ATOM 1488 N N . ARG A 1 191 ? 22.249 1.180 -23.461 1.00 57.84 191 ARG A N 1
ATOM 1489 C CA . ARG A 1 191 ? 23.703 0.997 -23.620 1.00 57.84 191 ARG A CA 1
ATOM 1490 C C . ARG A 1 191 ? 24.349 2.211 -24.279 1.00 57.84 191 ARG A C 1
ATOM 1492 O O . ARG A 1 191 ? 25.551 2.438 -24.135 1.00 57.84 191 ARG A O 1
ATOM 1499 N N . ASN A 1 192 ? 23.553 2.979 -25.017 1.00 58.31 192 ASN A N 1
ATOM 1500 C CA . ASN A 1 192 ? 24.031 4.122 -25.776 1.00 58.31 192 ASN A CA 1
ATOM 1501 C C . ASN A 1 192 ? 23.840 5.448 -25.030 1.00 58.31 192 ASN A C 1
ATOM 1503 O O . ASN A 1 192 ? 24.607 6.382 -25.280 1.00 58.31 192 ASN A O 1
ATOM 1507 N N . GLU A 1 193 ? 22.905 5.514 -24.082 1.00 65.06 193 GLU A N 1
ATOM 1508 C CA . GLU A 1 193 ? 22.625 6.711 -23.288 1.00 65.06 193 GLU A CA 1
ATOM 1509 C C . GLU A 1 193 ? 23.577 6.893 -22.091 1.00 65.06 193 GLU A C 1
ATOM 1511 O O . GLU A 1 193 ? 24.051 5.939 -21.473 1.00 65.06 193 GLU A O 1
ATOM 1516 N N . VAL A 1 194 ? 23.877 8.156 -21.772 1.00 72.50 194 VAL A N 1
ATOM 1517 C CA . VAL A 1 194 ? 24.614 8.552 -20.564 1.00 72.50 194 VAL A CA 1
ATOM 1518 C C . VAL A 1 194 ? 23.586 8.979 -19.523 1.00 72.50 194 VAL A C 1
ATOM 1520 O O . VAL A 1 194 ? 22.835 9.924 -19.751 1.00 72.50 194 VAL A O 1
ATOM 1523 N N . LEU A 1 195 ? 23.550 8.283 -18.389 1.00 72.50 195 LEU A N 1
ATOM 1524 C CA . LEU A 1 195 ? 22.659 8.597 -17.277 1.00 72.50 195 LEU A CA 1
ATOM 1525 C C . LEU A 1 195 ? 23.352 9.601 -16.352 1.00 72.50 195 LEU A C 1
ATOM 1527 O O . LEU A 1 195 ? 24.464 9.342 -15.902 1.00 72.50 195 LEU A O 1
ATOM 1531 N N . GLN A 1 196 ? 22.711 10.728 -16.047 1.00 73.50 196 GLN A N 1
ATOM 1532 C CA . GLN A 1 196 ? 23.240 11.729 -15.117 1.00 73.50 196 GLN A CA 1
ATOM 1533 C C . GLN A 1 196 ? 22.434 11.713 -13.817 1.00 73.50 196 GLN A C 1
ATOM 1535 O O . GLN A 1 196 ? 21.204 11.736 -13.845 1.00 73.50 196 GLN A O 1
ATOM 1540 N N . PHE A 1 197 ? 23.120 11.684 -12.676 1.00 74.62 197 PHE A N 1
ATOM 1541 C CA . PHE A 1 197 ? 22.495 11.804 -11.361 1.00 74.62 197 PHE A CA 1
ATOM 1542 C C . PHE A 1 197 ? 23.345 12.649 -10.414 1.00 74.62 197 PHE A C 1
ATOM 1544 O O . PHE A 1 197 ? 24.568 12.718 -10.531 1.00 74.62 197 PHE A O 1
ATOM 1551 N N . ASN A 1 198 ? 22.684 13.275 -9.445 1.00 75.19 198 ASN A N 1
ATOM 1552 C CA . ASN A 1 198 ? 23.338 14.048 -8.399 1.00 75.19 198 ASN A CA 1
ATOM 1553 C C . ASN A 1 198 ? 23.825 13.122 -7.281 1.00 75.19 198 ASN A C 1
ATOM 1555 O O . ASN A 1 198 ? 23.062 12.323 -6.738 1.00 75.19 198 ASN A O 1
ATOM 1559 N N . THR A 1 199 ? 25.091 13.263 -6.910 1.00 76.94 199 THR A N 1
ATOM 1560 C CA . THR A 1 199 ? 25.706 12.603 -5.754 1.00 76.94 199 THR A CA 1
ATOM 1561 C C . THR A 1 199 ? 26.523 13.617 -4.958 1.00 76.94 199 THR A C 1
ATOM 1563 O O . THR A 1 199 ? 26.598 14.791 -5.315 1.00 76.94 199 THR A O 1
ATOM 1566 N N . ASN A 1 200 ? 27.152 13.186 -3.873 1.00 79.38 200 ASN A N 1
ATOM 1567 C CA . ASN A 1 200 ? 28.095 14.025 -3.146 1.00 79.38 200 ASN A CA 1
ATOM 1568 C C . ASN A 1 200 ? 29.515 13.797 -3.665 1.00 79.38 200 ASN A C 1
ATOM 1570 O O . ASN A 1 200 ? 29.931 12.665 -3.908 1.00 79.38 200 ASN A O 1
ATOM 1574 N N . CYS A 1 201 ? 30.284 14.876 -3.789 1.00 76.00 201 CYS A N 1
ATOM 1575 C CA . CYS A 1 201 ? 31.699 14.799 -4.114 1.00 76.00 201 CYS A CA 1
ATOM 1576 C C . CYS A 1 201 ? 32.448 13.992 -3.035 1.00 76.00 201 CYS A C 1
ATOM 1578 O O . CYS A 1 201 ? 32.344 14.342 -1.859 1.00 76.00 201 CYS A O 1
ATOM 1580 N N . PRO A 1 202 ? 33.248 12.974 -3.397 1.00 76.25 202 PRO A N 1
ATOM 1581 C CA . PRO A 1 202 ? 33.963 12.152 -2.417 1.00 76.25 202 PRO A CA 1
ATOM 1582 C C . PRO A 1 202 ? 35.016 12.939 -1.621 1.00 76.25 202 PRO A C 1
ATOM 1584 O O . PRO A 1 202 ? 35.390 12.526 -0.529 1.00 76.25 202 PRO A O 1
ATOM 1587 N N . GLU A 1 203 ? 35.462 14.086 -2.142 1.00 78.44 203 GLU A N 1
ATOM 1588 C CA . GLU A 1 203 ? 36.504 14.912 -1.529 1.00 78.44 203 GLU A CA 1
ATOM 1589 C C . GLU A 1 203 ? 35.938 15.974 -0.571 1.00 78.44 203 GLU A C 1
ATOM 1591 O O . GLU A 1 203 ? 36.419 16.143 0.545 1.00 78.44 203 GLU A O 1
ATOM 1596 N N . CYS A 1 204 ? 34.910 16.717 -0.997 1.00 83.81 204 CYS A N 1
ATOM 1597 C CA . CYS A 1 204 ? 34.388 17.866 -0.241 1.00 83.81 204 CYS A CA 1
ATOM 1598 C C . CYS A 1 204 ? 32.943 17.690 0.242 1.00 83.81 204 CYS A C 1
ATOM 1600 O O . CYS A 1 204 ? 32.413 18.567 0.924 1.00 83.81 204 CYS A O 1
ATOM 1602 N N . ASN A 1 2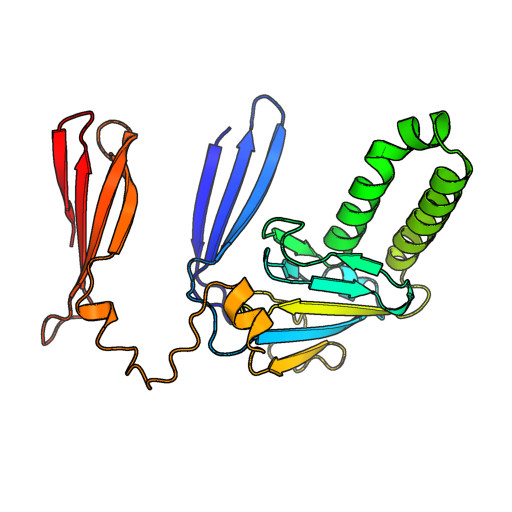05 ? 32.300 16.579 -0.128 1.00 80.25 205 ASN A N 1
ATOM 1603 C CA . ASN A 1 205 ? 30.916 16.234 0.193 1.00 80.25 205 ASN A CA 1
ATOM 1604 C C . ASN A 1 205 ? 29.858 17.250 -0.290 1.00 80.25 205 ASN A C 1
ATOM 1606 O O . ASN A 1 205 ? 28.695 17.165 0.101 1.00 80.25 205 ASN A O 1
ATOM 1610 N N . ALA A 1 206 ? 30.237 18.206 -1.143 1.00 80.69 206 ALA A N 1
ATOM 1611 C CA . ALA A 1 206 ? 29.294 19.099 -1.805 1.00 80.69 206 ALA A CA 1
ATOM 1612 C C . ALA A 1 206 ? 28.489 18.336 -2.874 1.00 80.69 206 ALA A C 1
ATOM 1614 O O . ALA A 1 206 ? 29.020 17.380 -3.451 1.00 80.69 206 ALA A O 1
ATOM 1615 N N . PRO A 1 207 ? 27.251 18.760 -3.184 1.00 79.62 207 PRO A N 1
ATOM 1616 C CA . PRO A 1 207 ? 26.492 18.207 -4.302 1.00 79.62 207 PRO A CA 1
ATOM 1617 C C . PRO A 1 207 ? 27.284 18.329 -5.612 1.00 79.62 207 PRO A C 1
ATOM 1619 O O . PRO A 1 207 ? 27.823 19.393 -5.920 1.00 79.62 207 PRO A O 1
ATOM 1622 N N . ALA A 1 208 ? 27.376 17.237 -6.363 1.00 79.62 208 ALA A N 1
ATOM 1623 C CA . ALA A 1 208 ? 28.089 17.136 -7.628 1.00 79.62 208 ALA A CA 1
ATOM 1624 C C . ALA A 1 208 ? 27.303 16.268 -8.617 1.00 79.62 208 ALA A C 1
ATOM 1626 O O . ALA A 1 208 ? 26.564 15.363 -8.222 1.00 79.62 208 ALA A O 1
ATOM 1627 N N . ASP A 1 209 ? 27.483 16.537 -9.906 1.00 82.44 209 ASP A N 1
ATOM 1628 C CA . ASP A 1 209 ? 26.893 15.727 -10.965 1.00 82.44 209 ASP A CA 1
ATOM 1629 C C . ASP A 1 209 ? 27.819 14.558 -11.315 1.00 82.44 209 ASP A C 1
ATOM 1631 O O . ASP A 1 209 ? 29.026 14.733 -11.538 1.00 82.44 209 ASP A O 1
ATOM 1635 N N . THR A 1 210 ? 27.235 13.363 -11.398 1.00 79.94 210 THR A N 1
ATOM 1636 C CA . THR A 1 210 ? 27.914 12.149 -11.848 1.00 79.94 210 THR A CA 1
ATOM 1637 C C . THR A 1 210 ? 27.227 11.592 -13.079 1.00 79.94 210 THR A C 1
ATOM 1639 O O . THR A 1 210 ? 26.025 11.333 -13.090 1.00 79.94 210 THR A O 1
ATOM 1642 N N . ASN A 1 211 ? 28.025 11.387 -14.121 1.00 82.88 211 ASN A N 1
ATOM 1643 C CA . ASN A 1 211 ? 27.612 10.736 -15.352 1.00 82.88 211 ASN A CA 1
ATOM 1644 C C . ASN A 1 211 ? 27.972 9.257 -15.287 1.00 82.88 211 ASN A C 1
ATOM 1646 O O . ASN A 1 211 ? 29.105 8.908 -14.968 1.00 82.88 211 ASN A O 1
ATOM 1650 N N . MET A 1 212 ? 27.029 8.392 -15.625 1.00 79.25 212 MET A N 1
ATOM 1651 C CA . MET A 1 212 ? 27.185 6.948 -15.640 1.00 79.25 212 MET A CA 1
ATOM 1652 C C . MET A 1 212 ? 26.896 6.407 -17.034 1.00 79.25 212 MET A C 1
ATOM 1654 O O . MET A 1 212 ? 25.892 6.757 -17.657 1.00 79.25 212 MET A O 1
ATOM 1658 N N . LYS A 1 213 ? 27.763 5.514 -17.509 1.00 77.56 213 LYS A N 1
ATOM 1659 C CA . LYS A 1 213 ? 27.562 4.788 -18.760 1.00 77.56 213 LYS A CA 1
ATOM 1660 C C . LYS A 1 213 ? 27.825 3.301 -18.579 1.00 77.56 213 LYS A C 1
ATOM 1662 O O . LYS A 1 213 ? 28.892 2.908 -18.110 1.00 77.56 213 LYS A O 1
ATOM 1667 N N . LEU A 1 214 ? 26.873 2.481 -19.019 1.00 72.81 214 LEU A N 1
ATOM 1668 C CA . LEU A 1 214 ? 27.073 1.042 -19.144 1.00 72.81 214 LEU A CA 1
ATOM 1669 C C . LEU A 1 214 ? 27.856 0.749 -20.428 1.00 72.81 214 LEU A C 1
ATOM 1671 O O . LEU A 1 214 ? 27.447 1.153 -21.515 1.00 72.81 214 LEU A O 1
ATOM 1675 N N . VAL A 1 215 ? 28.973 0.033 -20.320 1.00 75.81 215 VAL A N 1
ATOM 1676 C CA . VAL A 1 215 ? 29.804 -0.353 -21.464 1.00 75.81 215 VAL A CA 1
ATOM 1677 C C . VAL A 1 215 ? 29.972 -1.868 -21.485 1.00 75.81 215 VAL A C 1
ATOM 1679 O O . VAL A 1 215 ? 30.427 -2.480 -20.519 1.00 75.81 215 VAL A O 1
ATOM 1682 N N . GLN A 1 216 ? 29.639 -2.486 -22.620 1.00 62.38 216 GLN A N 1
ATOM 1683 C CA . GLN A 1 216 ? 30.009 -3.872 -22.890 1.00 62.38 216 GLN A CA 1
ATOM 1684 C C . GLN A 1 216 ? 31.328 -3.909 -23.653 1.00 62.38 216 GLN A C 1
ATOM 1686 O O . GLN A 1 216 ? 31.414 -3.489 -24.805 1.00 62.38 216 GLN A O 1
ATOM 1691 N N . ILE A 1 217 ? 32.354 -4.443 -23.000 1.00 70.31 217 ILE A N 1
ATOM 1692 C CA . ILE A 1 217 ? 33.637 -4.732 -23.633 1.00 70.31 217 ILE A CA 1
ATOM 1693 C C . ILE A 1 217 ? 33.610 -6.210 -24.054 1.00 70.31 217 ILE A C 1
ATOM 1695 O O . ILE A 1 217 ? 33.348 -7.068 -23.204 1.00 70.31 217 ILE A O 1
ATOM 1699 N N . PRO A 1 218 ? 33.864 -6.546 -25.335 1.00 56.97 218 PRO A N 1
ATOM 1700 C CA . PRO A 1 218 ? 33.930 -7.934 -25.780 1.00 56.97 218 PRO A CA 1
ATOM 1701 C C . PRO A 1 218 ? 34.860 -8.765 -24.886 1.00 56.97 218 PRO A C 1
ATOM 1703 O O . PRO A 1 218 ? 35.982 -8.351 -24.600 1.00 56.97 218 PRO A O 1
ATOM 1706 N N . HIS A 1 219 ? 34.394 -9.941 -24.457 1.00 65.12 219 HIS A N 1
ATOM 1707 C CA . HIS A 1 219 ? 35.092 -10.868 -23.548 1.00 65.12 219 HIS A CA 1
ATOM 1708 C C . HIS A 1 219 ? 35.215 -10.439 -22.067 1.00 65.12 219 HIS A C 1
ATOM 1710 O O . HIS A 1 219 ? 35.841 -11.164 -21.294 1.00 65.12 219 HIS A O 1
ATOM 1716 N N . PHE A 1 220 ? 34.576 -9.343 -21.636 1.00 53.62 220 PHE A N 1
ATOM 1717 C CA . PHE A 1 220 ? 34.482 -8.927 -20.225 1.00 53.62 220 PHE A CA 1
ATOM 1718 C C . PHE A 1 220 ? 33.032 -8.957 -19.703 1.00 53.62 220 PHE A C 1
ATOM 1720 O O . PHE A 1 220 ? 32.076 -8.949 -20.478 1.00 53.62 220 PHE A O 1
ATOM 1727 N N . LYS A 1 221 ? 32.865 -9.015 -18.369 1.00 57.91 221 LYS A N 1
ATOM 1728 C CA . LYS A 1 221 ? 31.565 -8.771 -17.706 1.00 57.91 221 LYS A CA 1
ATOM 1729 C C . LYS A 1 221 ? 31.158 -7.303 -17.906 1.00 57.91 221 LYS A C 1
ATOM 1731 O O . LYS A 1 221 ? 32.020 -6.484 -18.201 1.00 57.91 221 LYS A O 1
ATOM 1736 N N . GLU A 1 222 ? 29.87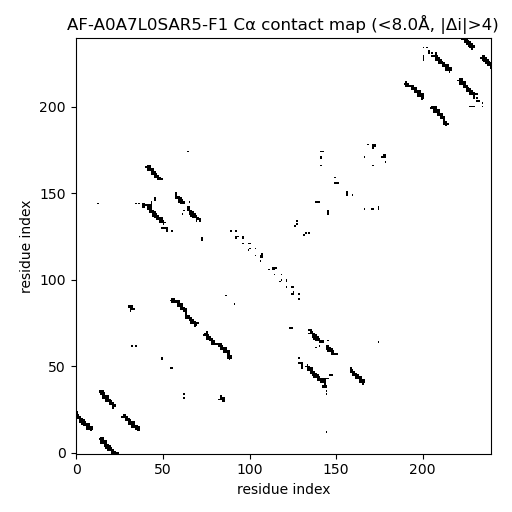1 -6.982 -17.765 1.00 63.72 222 GLU A N 1
ATOM 1737 C CA . GLU A 1 222 ? 29.362 -5.604 -17.888 1.00 63.72 222 GLU A CA 1
ATOM 1738 C C . GLU A 1 222 ? 30.166 -4.629 -17.012 1.00 63.72 222 GLU A C 1
ATOM 1740 O O . GLU A 1 222 ? 30.397 -4.907 -15.835 1.00 63.72 222 GLU A O 1
ATOM 1745 N N . VAL A 1 223 ? 30.613 -3.519 -17.608 1.00 72.38 223 VAL A N 1
ATOM 1746 C CA . VAL A 1 223 ? 31.452 -2.498 -16.967 1.00 72.38 223 VAL A CA 1
ATOM 1747 C C . VAL A 1 223 ? 30.657 -1.201 -16.858 1.00 72.38 223 VAL A C 1
ATOM 1749 O O . VAL A 1 223 ? 29.959 -0.824 -17.802 1.00 72.38 223 VAL A O 1
ATOM 1752 N N . ILE A 1 224 ? 30.755 -0.510 -15.724 1.00 75.12 224 ILE A N 1
ATOM 1753 C CA . ILE A 1 224 ? 30.054 0.754 -15.483 1.00 75.12 224 ILE A CA 1
ATOM 1754 C C . ILE A 1 224 ? 31.097 1.847 -15.334 1.00 75.12 224 ILE A C 1
ATOM 1756 O O . ILE A 1 224 ? 31.890 1.819 -14.406 1.00 75.12 224 ILE A O 1
ATOM 1760 N N . ILE A 1 225 ? 31.076 2.829 -16.228 1.00 80.69 225 ILE A N 1
ATOM 1761 C CA . ILE A 1 225 ? 31.968 3.982 -16.134 1.00 80.69 225 ILE A CA 1
ATOM 1762 C C . ILE A 1 225 ? 31.215 5.109 -15.439 1.00 80.69 225 ILE A C 1
ATOM 1764 O O . ILE A 1 225 ? 30.166 5.533 -15.926 1.00 80.69 225 ILE A O 1
ATOM 1768 N N . MET A 1 226 ? 31.756 5.603 -14.328 1.00 79.75 226 MET A N 1
ATOM 1769 C CA . MET A 1 226 ? 31.225 6.729 -13.565 1.00 79.75 226 MET A CA 1
ATOM 1770 C C . MET A 1 226 ? 32.196 7.904 -13.617 1.00 79.75 226 MET A C 1
ATOM 1772 O O . MET A 1 226 ? 33.366 7.761 -13.287 1.00 79.75 226 MET A O 1
ATOM 1776 N N . ALA A 1 227 ? 31.714 9.078 -14.008 1.00 85.25 227 ALA A N 1
ATOM 1777 C CA . ALA A 1 227 ? 32.502 10.298 -14.105 1.00 85.25 227 ALA A CA 1
ATOM 1778 C C . ALA A 1 227 ? 31.857 11.398 -13.264 1.00 85.25 227 ALA A C 1
ATOM 1780 O O . ALA A 1 227 ? 30.782 11.891 -13.608 1.00 85.25 227 ALA A O 1
ATOM 1781 N N . THR A 1 228 ? 32.516 11.794 -12.177 1.00 82.31 228 THR A N 1
ATOM 1782 C CA . THR A 1 228 ? 32.029 12.845 -11.271 1.00 82.31 228 THR A CA 1
ATOM 1783 C C . THR A 1 228 ? 32.828 14.118 -11.483 1.00 82.31 228 THR A C 1
ATOM 1785 O O . THR A 1 228 ? 34.062 14.088 -11.480 1.00 82.31 228 THR A O 1
ATOM 1788 N N . ASN A 1 229 ? 32.132 15.245 -11.630 1.00 84.56 229 ASN A N 1
ATOM 1789 C CA . ASN A 1 229 ? 32.745 16.562 -11.770 1.00 84.56 229 ASN A CA 1
ATOM 1790 C C . ASN A 1 229 ? 32.136 17.498 -10.720 1.00 84.56 229 ASN A C 1
ATOM 1792 O O . ASN A 1 229 ? 30.937 17.760 -10.733 1.00 84.56 229 ASN A O 1
ATOM 1796 N N . CYS A 1 230 ? 32.949 17.948 -9.765 1.00 82.06 230 CYS A N 1
ATOM 1797 C CA . CYS A 1 230 ? 32.479 18.805 -8.683 1.00 82.06 230 CYS A CA 1
ATOM 1798 C C . CYS A 1 230 ? 32.807 20.272 -8.962 1.00 82.06 230 CYS A C 1
ATOM 1800 O O . CYS A 1 230 ? 33.970 20.672 -8.909 1.00 82.06 230 CYS A O 1
ATOM 1802 N N . ASP A 1 231 ? 31.776 21.093 -9.144 1.00 87.19 231 ASP A N 1
ATOM 1803 C CA . ASP A 1 231 ? 31.935 22.535 -9.375 1.00 87.19 231 ASP A CA 1
ATOM 1804 C C . ASP A 1 231 ? 32.368 23.309 -8.119 1.00 87.19 231 ASP A C 1
ATOM 1806 O O . ASP A 1 231 ? 32.899 24.412 -8.218 1.00 87.19 231 ASP A O 1
ATOM 1810 N N . SER A 1 232 ? 32.179 22.732 -6.925 1.00 84.19 232 SER A N 1
ATOM 1811 C CA . SER A 1 232 ? 32.505 23.397 -5.653 1.00 84.19 232 SER A CA 1
ATOM 1812 C C . SER A 1 232 ? 33.990 23.329 -5.290 1.00 84.19 232 SER A C 1
ATOM 1814 O O . SER A 1 232 ? 34.534 24.295 -4.760 1.00 84.19 232 SER A O 1
ATOM 1816 N N . CYS A 1 233 ? 34.659 22.200 -5.543 1.00 86.62 233 CYS A N 1
ATOM 1817 C CA . CYS A 1 233 ? 36.084 22.021 -5.221 1.00 86.62 233 CYS A CA 1
ATOM 1818 C C . CYS A 1 233 ? 36.965 21.712 -6.441 1.00 86.62 233 CYS A C 1
ATOM 1820 O O . CYS A 1 233 ? 38.179 21.596 -6.299 1.00 86.62 233 CYS A O 1
ATOM 1822 N N . GLY A 1 234 ? 36.376 21.562 -7.631 1.00 85.56 234 GLY A N 1
ATOM 1823 C CA . GLY A 1 234 ? 37.087 21.227 -8.866 1.00 85.56 234 GLY A CA 1
ATOM 1824 C C . GLY A 1 234 ? 37.528 19.764 -8.975 1.00 85.56 234 GLY A C 1
ATOM 1825 O O . GLY A 1 234 ? 38.233 19.417 -9.923 1.00 85.56 234 GLY A O 1
ATOM 1826 N N . HIS A 1 235 ? 37.143 18.903 -8.027 1.00 80.19 235 HIS A N 1
ATOM 1827 C CA . HIS A 1 235 ? 37.508 17.489 -8.038 1.00 80.19 235 HIS A CA 1
ATOM 1828 C C . HIS A 1 235 ? 36.856 16.758 -9.220 1.00 80.19 235 HIS A C 1
ATOM 1830 O O . HIS A 1 235 ? 35.652 16.885 -9.458 1.00 80.19 235 HIS A O 1
ATOM 1836 N N . ARG A 1 236 ? 37.664 15.978 -9.94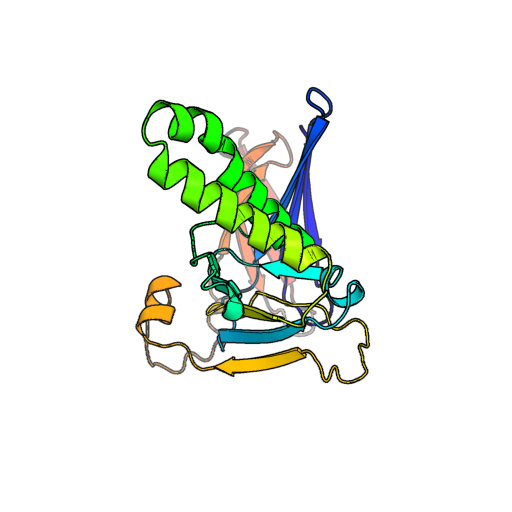5 1.00 87.25 236 ARG A N 1
ATOM 1837 C CA . ARG A 1 236 ? 37.264 15.180 -11.109 1.00 87.25 236 ARG A CA 1
ATOM 1838 C C . ARG A 1 236 ? 37.749 13.755 -10.936 1.00 87.25 236 ARG A C 1
ATOM 1840 O O . ARG A 1 236 ? 38.945 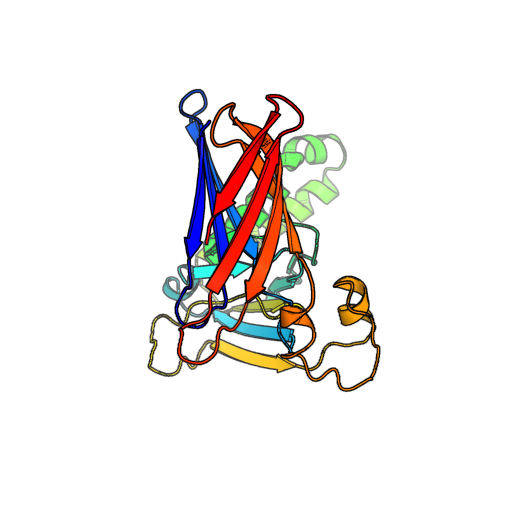13.547 -10.749 1.00 87.25 236 ARG A O 1
ATOM 1847 N N . THR A 1 237 ? 36.843 12.795 -11.051 1.00 82.62 237 THR A N 1
ATOM 1848 C CA . THR A 1 237 ? 37.176 11.370 -10.966 1.00 82.62 237 THR A CA 1
ATOM 1849 C C . THR A 1 237 ? 36.448 10.586 -12.051 1.00 82.62 237 THR A C 1
ATOM 1851 O O . THR A 1 237 ? 35.318 10.925 -12.402 1.00 82.62 237 THR A O 1
ATOM 1854 N N . ASN A 1 238 ? 37.123 9.564 -12.584 1.00 82.50 238 ASN A N 1
ATOM 1855 C CA . ASN A 1 238 ? 36.561 8.564 -13.483 1.00 82.50 238 ASN A CA 1
ATOM 1856 C C . ASN A 1 238 ? 36.802 7.188 -12.855 1.00 82.50 238 ASN A C 1
ATOM 1858 O O . ASN A 1 238 ? 37.952 6.780 -12.690 1.00 82.50 238 ASN A O 1
ATOM 1862 N N . GLU A 1 239 ? 35.727 6.491 -12.524 1.00 76.06 239 GLU A N 1
ATOM 1863 C CA . GLU A 1 239 ? 35.719 5.162 -11.917 1.00 76.06 239 GLU A CA 1
ATOM 1864 C C . GLU A 1 239 ? 35.137 4.157 -12.918 1.00 76.06 239 GLU A C 1
ATOM 1866 O O . GLU A 1 239 ? 34.279 4.511 -13.730 1.00 76.06 239 GLU A O 1
ATOM 1871 N N . VAL A 1 240 ? 35.664 2.931 -12.908 1.00 75.88 240 VAL A N 1
ATOM 1872 C CA . VAL A 1 240 ? 35.332 1.838 -13.840 1.00 75.88 240 VAL A CA 1
ATOM 1873 C C . VAL A 1 240 ? 35.050 0.570 -13.048 1.00 75.88 240 VAL A C 1
ATOM 1875 O O . VAL A 1 240 ? 35.822 0.323 -12.092 1.00 75.88 240 VAL A O 1
#

Sequence (240 aa):
GVTRLLLTRIPFFKEIIVSSFACDSCSWSNTEIHSAGRIQEQGVRYTLAVTSRQDLNREVVKTDCATARIPELDFEIPAFTQKGVLTTIEGIIDRAVVGLEQDQPLRRATDQEVASKIDEFIGKLKQLKEVHSPFTFILDDPSGNSFVENPRAPQKDDALVVTCYRRTPQQAAALGLELDEKPVDSAEDLRNEVLQFNTNCPECNAPADTNMKLVQIPHFKEVIIMATNCDSCGHRTNEV

Mean predicted aligned error: 14.57 Å

Radius of gyration: 22.25 Å; Cα contacts (8 Å, |Δi|>4): 428; chains: 1; bounding box: 58×46×50 Å

Organism: Glaucidium brasilianum (NCBI:txid78217)

pLDDT: mean 82.13, std 14.91, range [37.16, 98.5]

Foldseek 3Di:
DDWDWDFDDDVVADTKTWIWDADPVPRDIFIAIDPPDFQDQWWKKKKFWAQDLVQQAWKKWAALQKKKDWVVLRDIDHHNPDHTGIDGNVRVLVVVLCVLPVCLVVCCVPPVVVSVVSVVSSVVSVVVSVNPDITMMMMIHRSNRIDTDDPPPPDDDPRMDMDIHRDDPVSCVVVVHDPPPDPDPPPPVLQPDWDKDWAADPPPRHIWIKIWHWDDDPPDDIDIWIWIADPVPRDIDIDD

InterPro domains:
  IPR004457 Zinc finger, ZPR1-type [PF03367] (1-41)
  IPR004457 Zinc finger, ZPR1-type [PF03367] (193-240)
  IPR004457 Zinc finger, ZPR1-type [SM00709] (1-150)
  IPR004457 Zinc finger, ZPR1-type [TIGR00310] (9-171)
  IPR040141 ZPR1 [PTHR10876] (1-240)
  IPR042451 ZPR1, A/B domain [G3DSA:2.60.120.1040] (38-177)
  IPR042452 ZPR1, zinc finger domain [G3DSA:2.20.25.420] (1-37)
  IPR042452 ZPR1, zinc finger domain [G3DSA:2.20.25.420] (193-240)
  IPR056180 ZPR1, jelly-roll domain [PF22794] (54-177)